Protein AF-A0A7Y9PGH1-F1 (afdb_monomer)

Sequence (264 aa):
MRPMTTFRIQEFAKLAGVTVRALHHYDRLKLLSPAHRSDRGYRLYCREDLGRLEQILVLRYLGLSLREIAALLDTPASRNAEPLRVTFARQQAALHQRRDGLDRILRALEHAQQRAQNPAEPEWLLYQTILKEIQMQEATEWTEKYYSPKAAEALRERRAALTPELQAEIGARWQSLFADIQNALDRQTPPDSAEGRALVARWMRLADEFTNGDPEINKGYQRMIEDKSHWPDDEMAARIRASMPKPECQAFFNQALQACLRHG

Structure (mmCIF, N/CA/C/O backbone):
data_AF-A0A7Y9PGH1-F1
#
_entry.id   AF-A0A7Y9PGH1-F1
#
loop_
_atom_site.group_PDB
_atom_site.id
_atom_site.type_symbol
_atom_site.label_atom_id
_atom_site.label_alt_id
_atom_site.label_comp_id
_atom_site.label_asym_id
_atom_site.label_entity_id
_atom_site.label_seq_id
_atom_site.pdbx_PDB_ins_code
_atom_site.Cartn_x
_atom_site.Cartn_y
_atom_site.Cartn_z
_atom_site.occupancy
_atom_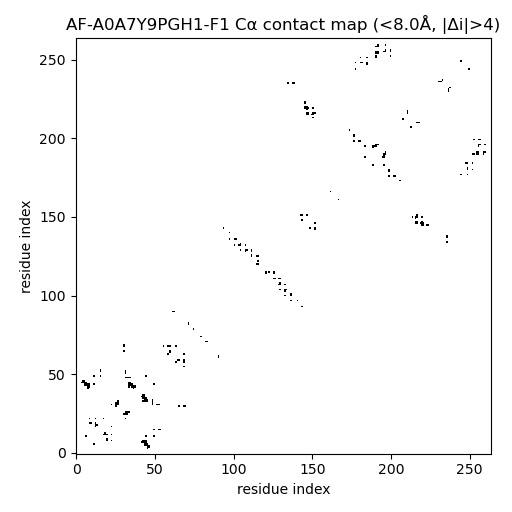site.B_iso_or_equiv
_atom_site.auth_seq_id
_atom_site.auth_comp_id
_atom_site.auth_asym_id
_atom_site.auth_atom_id
_atom_site.pdbx_PDB_model_num
ATOM 1 N N . MET A 1 1 ? 23.395 2.121 -45.723 1.00 40.59 1 MET A N 1
ATOM 2 C CA . MET A 1 1 ? 22.591 2.063 -44.479 1.00 40.59 1 MET A CA 1
ATOM 3 C C . MET A 1 1 ? 22.261 0.604 -44.198 1.00 40.59 1 MET A C 1
ATOM 5 O O . MET A 1 1 ? 21.756 -0.050 -45.100 1.00 40.59 1 MET A O 1
ATOM 9 N N . ARG A 1 2 ? 22.607 0.058 -43.023 1.00 42.41 2 ARG A N 1
ATOM 10 C CA . ARG A 1 2 ? 22.156 -1.295 -42.640 1.00 42.41 2 ARG A CA 1
ATOM 11 C C . ARG A 1 2 ? 20.636 -1.250 -42.409 1.00 42.41 2 ARG A C 1
ATOM 13 O O . ARG A 1 2 ? 20.187 -0.284 -41.794 1.00 42.41 2 ARG A O 1
ATOM 20 N N . PRO A 1 3 ? 19.852 -2.229 -42.888 1.00 54.78 3 PRO A N 1
ATOM 21 C CA . PRO A 1 3 ? 18.421 -2.263 -42.608 1.00 54.78 3 PRO A CA 1
ATOM 22 C C . PRO A 1 3 ? 18.208 -2.384 -41.093 1.00 54.78 3 PRO A C 1
ATOM 24 O O . PRO A 1 3 ? 18.807 -3.250 -40.455 1.00 54.78 3 PRO A O 1
ATOM 27 N N . MET A 1 4 ? 17.394 -1.499 -40.508 1.00 66.56 4 MET A N 1
ATOM 28 C CA . MET A 1 4 ? 16.965 -1.647 -39.117 1.00 66.56 4 MET A CA 1
ATOM 29 C C . MET A 1 4 ? 16.079 -2.889 -39.032 1.00 66.56 4 MET A C 1
ATOM 31 O O . MET A 1 4 ? 15.023 -2.946 -39.665 1.00 66.56 4 MET A O 1
ATOM 35 N N . THR A 1 5 ? 16.519 -3.901 -38.286 1.00 82.06 5 THR A N 1
ATOM 36 C CA . THR A 1 5 ? 15.714 -5.099 -38.041 1.00 82.06 5 THR A CA 1
ATOM 37 C C . THR A 1 5 ? 14.443 -4.689 -37.307 1.00 82.06 5 THR A C 1
ATOM 39 O O . THR A 1 5 ? 14.509 -4.133 -36.210 1.00 82.06 5 THR A O 1
ATOM 42 N N . THR A 1 6 ? 13.294 -4.954 -37.925 1.00 87.25 6 THR A N 1
ATOM 43 C CA . THR A 1 6 ? 11.978 -4.686 -37.345 1.00 87.25 6 THR A CA 1
ATOM 44 C C . THR A 1 6 ? 11.223 -5.989 -37.116 1.00 87.25 6 THR A C 1
ATOM 46 O O . THR A 1 6 ? 11.377 -6.953 -37.863 1.00 87.25 6 THR A O 1
ATOM 49 N N . PHE A 1 7 ? 10.408 -6.011 -36.068 1.00 90.75 7 PHE A N 1
ATOM 50 C CA . PHE A 1 7 ? 9.647 -7.160 -35.601 1.00 90.75 7 PHE A CA 1
ATOM 51 C C . PHE A 1 7 ? 8.161 -6.823 -35.626 1.00 90.75 7 PHE A C 1
ATOM 53 O O . PHE A 1 7 ? 7.745 -5.744 -35.187 1.00 90.75 7 PHE A O 1
ATOM 60 N N . ARG A 1 8 ? 7.322 -7.752 -36.091 1.00 92.00 8 ARG A N 1
ATOM 61 C CA . ARG A 1 8 ? 5.873 -7.620 -35.903 1.00 92.00 8 ARG A CA 1
ATOM 62 C C . ARG A 1 8 ? 5.532 -7.819 -34.434 1.00 92.00 8 ARG A C 1
ATOM 64 O O . ARG A 1 8 ? 6.246 -8.489 -33.695 1.00 92.00 8 ARG A O 1
ATOM 71 N N . ILE A 1 9 ? 4.377 -7.304 -34.017 1.00 91.44 9 ILE A N 1
ATOM 72 C CA . ILE A 1 9 ? 3.959 -7.343 -32.608 1.00 91.44 9 ILE A CA 1
ATOM 73 C C . ILE A 1 9 ? 3.998 -8.743 -31.966 1.00 91.44 9 ILE A C 1
ATOM 75 O O . ILE A 1 9 ? 4.344 -8.855 -30.797 1.00 91.44 9 ILE A O 1
ATOM 79 N N . GLN A 1 10 ? 3.674 -9.809 -32.707 1.00 92.19 10 GLN A N 1
ATOM 80 C CA . GLN A 1 10 ? 3.724 -11.181 -32.181 1.00 92.19 10 GLN A CA 1
ATOM 81 C C . GLN A 1 10 ? 5.162 -11.671 -31.970 1.00 92.19 10 GLN A C 1
ATOM 83 O O . GLN A 1 10 ? 5.460 -12.293 -30.953 1.00 92.19 10 GLN A O 1
ATOM 88 N N . GLU A 1 11 ? 6.055 -11.365 -32.910 1.00 91.12 11 GLU A N 1
ATOM 89 C CA . GLU A 1 11 ? 7.475 -11.720 -32.835 1.00 91.12 11 GLU A CA 1
ATOM 90 C C . GLU A 1 11 ? 8.152 -10.946 -31.703 1.00 91.12 11 GLU A C 1
ATOM 92 O O . GLU A 1 11 ? 8.865 -11.530 -30.893 1.00 91.12 11 GLU A O 1
ATOM 97 N N . PHE A 1 12 ? 7.845 -9.652 -31.592 1.00 92.12 12 PHE A N 1
ATOM 98 C CA . PHE A 1 12 ? 8.336 -8.783 -30.528 1.00 92.12 12 PHE A CA 1
ATOM 99 C C . PHE A 1 12 ? 7.847 -9.234 -29.143 1.00 92.12 12 PHE A C 1
ATOM 101 O O . PHE A 1 12 ? 8.640 -9.336 -28.212 1.00 92.12 12 PHE A O 1
ATOM 108 N N . ALA A 1 13 ? 6.561 -9.585 -29.017 1.00 91.44 13 ALA A N 1
ATOM 109 C CA . ALA A 1 13 ? 5.987 -10.140 -27.790 1.00 91.44 13 ALA A CA 1
ATOM 110 C C . ALA A 1 13 ? 6.710 -11.419 -27.347 1.00 91.44 13 ALA A C 1
ATOM 112 O O . ALA A 1 13 ? 7.088 -11.547 -26.184 1.00 91.44 13 ALA A O 1
ATOM 113 N N . LYS A 1 14 ? 6.939 -12.343 -28.290 1.00 90.81 14 LYS A N 1
ATOM 114 C CA . LYS A 1 14 ? 7.642 -13.603 -28.028 1.00 90.81 14 LYS A CA 1
ATOM 115 C C . LYS A 1 14 ? 9.093 -13.365 -27.614 1.00 90.81 14 LYS A C 1
ATOM 117 O O . LYS A 1 14 ? 9.552 -13.993 -26.668 1.00 90.81 14 LYS A O 1
ATOM 122 N N . LEU A 1 15 ? 9.792 -12.462 -28.300 1.00 88.06 15 LEU A N 1
ATOM 123 C CA . LEU A 1 15 ? 11.191 -12.143 -28.019 1.00 88.06 15 LEU A CA 1
ATOM 124 C C . LEU A 1 15 ? 11.369 -11.495 -26.640 1.00 88.06 15 LEU A C 1
ATOM 126 O O . LEU A 1 15 ? 12.319 -11.816 -25.938 1.00 88.06 15 LEU A O 1
ATOM 130 N N . ALA A 1 16 ? 10.436 -10.633 -26.237 1.00 85.44 16 ALA A N 1
ATOM 131 C CA . ALA A 1 16 ? 10.485 -9.936 -24.955 1.00 85.44 16 ALA A CA 1
ATOM 132 C C . ALA A 1 16 ? 9.778 -10.671 -23.799 1.00 85.44 16 ALA A C 1
ATOM 134 O O . ALA A 1 16 ? 9.717 -10.146 -22.690 1.00 85.44 16 ALA A O 1
ATOM 135 N N . GLY A 1 17 ? 9.198 -11.854 -24.041 1.00 87.88 17 GLY A N 1
ATOM 136 C CA . GLY A 1 17 ? 8.501 -12.631 -23.009 1.00 87.88 17 GLY A CA 1
ATOM 137 C C . GLY A 1 17 ? 7.233 -11.964 -22.457 1.00 87.88 17 GLY A C 1
ATOM 138 O O . GLY A 1 17 ? 6.843 -12.225 -21.322 1.00 87.88 17 GLY A O 1
ATOM 139 N N . VAL A 1 18 ? 6.576 -11.098 -23.236 1.00 90.94 18 VAL A N 1
ATOM 140 C CA . VAL A 1 18 ? 5.353 -10.386 -22.829 1.00 90.94 18 VAL A CA 1
ATOM 141 C C . VAL A 1 18 ? 4.162 -10.781 -23.692 1.00 90.94 18 VAL A C 1
ATOM 143 O O . VAL A 1 18 ? 4.300 -11.287 -24.801 1.00 90.94 18 VAL A O 1
ATOM 146 N N . THR A 1 19 ? 2.948 -10.515 -23.213 1.00 92.56 19 THR A N 1
ATOM 147 C CA . THR A 1 19 ? 1.746 -10.757 -24.018 1.00 92.56 19 THR A CA 1
ATOM 148 C C . THR A 1 19 ? 1.518 -9.635 -25.034 1.00 92.56 19 THR A C 1
ATOM 150 O O . THR A 1 19 ? 1.763 -8.459 -24.762 1.00 92.56 19 THR A O 1
ATOM 153 N N . VAL A 1 20 ? 0.926 -9.968 -26.186 1.00 93.50 20 VAL A N 1
ATOM 154 C CA . VAL A 1 20 ? 0.462 -8.965 -27.167 1.00 93.50 20 VAL A CA 1
ATOM 155 C C . VAL A 1 20 ? -0.527 -7.978 -26.527 1.00 93.50 20 VAL A C 1
ATOM 157 O O . VAL A 1 20 ? -0.515 -6.786 -26.835 1.00 93.50 20 VAL A O 1
ATOM 160 N N . ARG A 1 21 ? -1.350 -8.447 -25.577 1.00 92.12 21 ARG A N 1
ATOM 161 C CA . ARG A 1 21 ? -2.265 -7.599 -24.798 1.00 92.12 21 ARG A CA 1
ATOM 162 C C . ARG A 1 21 ? -1.514 -6.533 -23.994 1.00 92.12 21 ARG A C 1
ATOM 164 O O . ARG A 1 21 ? -1.973 -5.392 -23.966 1.00 92.12 21 ARG A O 1
ATOM 171 N N . ALA A 1 22 ? -0.383 -6.882 -23.375 1.00 89.69 22 ALA A N 1
ATOM 172 C CA . ALA A 1 22 ? 0.458 -5.930 -22.651 1.00 89.69 22 ALA A CA 1
ATOM 173 C C . ALA A 1 22 ? 1.057 -4.878 -23.596 1.00 89.69 22 ALA A C 1
ATOM 175 O O . ALA A 1 22 ? 0.959 -3.689 -23.314 1.00 89.69 22 ALA A O 1
ATOM 176 N N . LEU A 1 23 ? 1.563 -5.285 -24.765 1.00 91.81 23 LEU A N 1
ATOM 177 C CA . LEU A 1 23 ? 2.083 -4.347 -25.770 1.00 91.81 23 LEU A CA 1
ATOM 178 C C . LEU A 1 23 ? 1.013 -3.372 -26.274 1.00 91.81 23 LEU A C 1
ATOM 180 O O . LEU A 1 23 ? 1.253 -2.170 -26.345 1.00 91.81 23 LEU A O 1
ATOM 184 N N . HIS A 1 24 ? -0.197 -3.860 -26.565 1.00 90.38 24 HIS A N 1
ATOM 185 C CA . HIS A 1 24 ? -1.323 -2.988 -26.910 1.00 90.38 24 HIS A CA 1
ATOM 186 C C . HIS A 1 24 ? -1.691 -2.033 -25.773 1.00 90.38 24 HIS A C 1
ATOM 188 O O . HIS A 1 24 ? -2.103 -0.903 -26.027 1.00 90.38 24 HIS A O 1
ATOM 194 N N . HIS A 1 25 ? -1.580 -2.478 -24.522 1.00 89.06 25 HIS A N 1
ATOM 195 C CA . HIS A 1 25 ? -1.823 -1.617 -23.376 1.00 89.06 25 HIS A CA 1
ATOM 196 C C . HIS A 1 25 ? -0.775 -0.505 -23.266 1.00 89.06 25 HIS A C 1
ATOM 198 O O . HIS A 1 25 ? -1.156 0.648 -23.076 1.00 89.06 25 HIS A O 1
ATOM 204 N N . TYR A 1 26 ? 0.506 -0.825 -23.458 1.00 92.31 26 TYR A N 1
ATOM 205 C CA . TYR A 1 26 ? 1.590 0.157 -23.435 1.00 92.31 26 TYR A CA 1
ATOM 206 C C . TYR A 1 26 ? 1.509 1.152 -24.601 1.00 92.31 26 TYR A C 1
ATOM 208 O O . TYR A 1 26 ? 1.732 2.338 -24.379 1.00 92.31 26 TYR A O 1
ATOM 216 N N . ASP A 1 27 ? 1.101 0.715 -25.799 1.00 89.50 27 ASP A N 1
A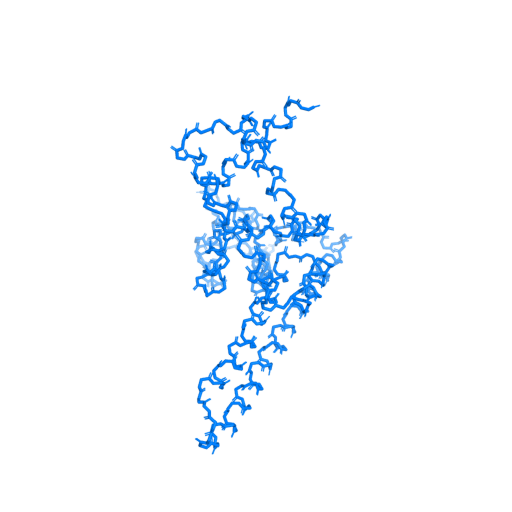TOM 217 C CA . ASP A 1 27 ? 0.842 1.603 -26.949 1.00 89.50 27 ASP A CA 1
ATOM 218 C C . ASP A 1 27 ? -0.313 2.577 -26.658 1.00 89.50 27 ASP A C 1
ATOM 220 O O . ASP A 1 27 ? -0.192 3.782 -26.880 1.00 89.50 27 ASP A O 1
ATOM 224 N N . ARG A 1 28 ? -1.421 2.092 -26.071 1.00 88.62 28 ARG A N 1
ATOM 225 C CA . ARG A 1 28 ? -2.545 2.962 -25.666 1.00 88.62 28 ARG A CA 1
ATOM 226 C C . ARG A 1 28 ? -2.128 4.028 -24.656 1.00 88.62 28 ARG A C 1
ATOM 228 O O . ARG A 1 28 ? -2.603 5.153 -24.746 1.00 88.62 28 ARG A O 1
ATOM 235 N N . LEU A 1 29 ? -1.248 3.675 -23.723 1.00 85.62 29 LEU A N 1
ATOM 236 C CA . LEU A 1 29 ? -0.706 4.597 -22.725 1.00 85.62 29 LEU A CA 1
ATOM 237 C C . LEU A 1 29 ? 0.445 5.462 -23.260 1.00 85.62 29 LEU A C 1
ATOM 239 O O . LEU A 1 29 ? 1.021 6.220 -22.490 1.00 85.62 29 LEU A O 1
ATOM 243 N N . LYS A 1 30 ? 0.815 5.322 -24.543 1.00 88.19 30 LYS A N 1
ATOM 244 C CA . LYS A 1 30 ? 1.992 5.958 -25.164 1.00 88.19 30 LYS A CA 1
ATOM 245 C C . LYS A 1 30 ? 3.321 5.658 -24.470 1.00 88.19 30 LYS A C 1
ATOM 247 O O . LYS A 1 30 ? 4.337 6.271 -24.772 1.00 88.19 30 LYS A O 1
ATOM 252 N N . LEU A 1 31 ? 3.336 4.629 -23.631 1.00 88.19 31 LEU A N 1
ATOM 253 C CA . LEU A 1 31 ? 4.499 4.198 -22.875 1.00 88.19 31 LEU A CA 1
ATOM 254 C C . LEU A 1 31 ? 5.515 3.476 -23.768 1.00 88.19 31 LEU A C 1
ATOM 256 O O . LEU A 1 31 ? 6.718 3.688 -23.643 1.00 88.19 31 LEU A O 1
ATOM 260 N N . LEU A 1 32 ? 5.018 2.661 -24.702 1.00 90.19 32 LEU A N 1
ATOM 261 C CA . LEU A 1 32 ? 5.805 1.998 -25.739 1.00 90.19 32 LEU A CA 1
ATOM 262 C C . LEU A 1 32 ? 5.001 1.985 -27.037 1.00 90.19 32 LEU A C 1
ATOM 264 O O . LEU A 1 32 ? 4.043 1.223 -27.175 1.00 90.19 32 LEU A O 1
ATOM 268 N N . SER A 1 33 ? 5.390 2.837 -27.980 1.00 86.88 33 SER A N 1
ATOM 269 C CA . SER A 1 33 ? 4.768 2.914 -29.304 1.00 86.88 33 SER A CA 1
ATOM 270 C C . SER A 1 33 ? 5.680 2.252 -30.338 1.00 86.88 33 SER A C 1
ATOM 272 O O . SER A 1 33 ? 6.893 2.346 -30.194 1.00 86.88 33 SER A O 1
ATOM 274 N N . PRO A 1 34 ? 5.131 1.587 -31.368 1.00 86.00 34 PRO A N 1
ATOM 275 C CA . PRO A 1 34 ? 5.949 1.001 -32.426 1.00 86.00 34 PRO A CA 1
ATOM 276 C C . PRO A 1 34 ? 6.700 2.092 -33.196 1.00 86.00 34 PRO A C 1
ATOM 278 O O . PRO A 1 34 ? 6.090 3.104 -33.554 1.00 86.00 34 PRO A O 1
ATOM 281 N N . ALA A 1 35 ? 7.977 1.857 -33.504 1.00 80.88 35 ALA A N 1
ATOM 282 C CA . ALA A 1 35 ? 8.787 2.771 -34.310 1.00 80.88 35 ALA A CA 1
ATOM 283 C C . ALA A 1 35 ? 8.159 3.074 -35.680 1.00 80.88 35 ALA A C 1
ATOM 285 O O . ALA A 1 35 ? 8.197 4.211 -36.153 1.00 80.88 35 ALA A O 1
ATOM 286 N N . HIS A 1 36 ? 7.536 2.070 -36.308 1.00 83.25 36 HIS A N 1
ATOM 287 C CA . HIS A 1 36 ? 6.922 2.217 -37.623 1.00 83.25 36 HIS A CA 1
ATOM 288 C C . HIS A 1 36 ? 5.597 1.466 -37.743 1.00 83.25 36 HIS A C 1
ATOM 290 O O . HIS A 1 36 ? 5.259 0.558 -36.975 1.00 83.25 36 HIS A O 1
ATOM 296 N N . ARG A 1 37 ? 4.843 1.828 -38.779 1.00 85.44 37 ARG A N 1
ATOM 297 C CA . ARG A 1 37 ? 3.753 1.009 -39.300 1.00 85.44 37 ARG A CA 1
ATOM 298 C C . ARG A 1 37 ? 4.109 0.569 -40.710 1.00 85.44 37 ARG A C 1
ATOM 300 O O . ARG A 1 37 ? 4.699 1.344 -41.452 1.00 85.44 37 ARG A O 1
ATOM 307 N N . SER A 1 38 ? 3.781 -0.669 -41.063 1.00 85.06 38 SER A N 1
ATOM 308 C CA . SER A 1 38 ? 3.917 -1.124 -42.447 1.00 85.06 38 SER A CA 1
ATOM 309 C C . SER A 1 38 ? 2.896 -0.431 -43.351 1.00 85.06 38 SER A C 1
ATOM 311 O O . SER A 1 38 ? 1.885 0.076 -42.864 1.00 85.06 38 SER A O 1
ATOM 313 N N . ASP A 1 39 ? 3.084 -0.524 -44.667 1.00 79.25 39 ASP A N 1
ATOM 314 C CA . ASP A 1 39 ? 2.135 -0.007 -45.672 1.00 79.25 39 ASP A CA 1
ATOM 315 C C . ASP A 1 39 ? 0.723 -0.605 -45.537 1.00 79.25 39 ASP A C 1
ATOM 317 O O . ASP A 1 39 ? -0.268 -0.021 -45.961 1.00 79.25 39 ASP A O 1
ATOM 321 N N . ARG A 1 40 ? 0.616 -1.777 -44.897 1.00 82.75 40 ARG A N 1
ATOM 322 C CA . ARG A 1 40 ? -0.650 -2.461 -44.583 1.00 82.75 40 ARG A CA 1
ATOM 323 C C . ARG A 1 40 ? -1.185 -2.137 -43.179 1.00 82.75 40 ARG A C 1
ATOM 325 O O . ARG A 1 40 ? -2.103 -2.798 -42.705 1.00 82.75 40 ARG A O 1
ATOM 332 N N . GLY A 1 41 ? -0.588 -1.173 -42.478 1.00 83.12 41 GLY A N 1
ATOM 333 C CA . GLY A 1 41 ? -1.011 -0.698 -41.157 1.00 83.12 41 GLY A CA 1
ATOM 334 C C . GLY A 1 41 ? -0.529 -1.526 -39.956 1.00 83.12 41 GLY A C 1
ATOM 335 O O . GLY A 1 41 ? -0.888 -1.203 -38.816 1.00 83.12 41 GLY A O 1
ATOM 336 N N . TYR A 1 42 ? 0.292 -2.566 -40.158 1.00 84.50 42 TYR A N 1
ATOM 337 C CA . TYR A 1 42 ? 0.800 -3.399 -39.058 1.00 84.50 42 TYR A CA 1
ATOM 338 C C . TYR A 1 42 ? 1.833 -2.653 -38.215 1.00 84.50 42 TYR A C 1
ATOM 340 O O . TYR A 1 42 ? 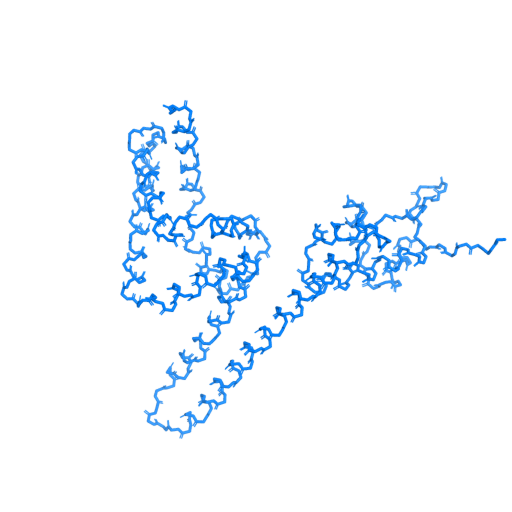2.658 -1.923 -38.749 1.00 84.50 42 TYR A O 1
ATOM 348 N N . ARG A 1 43 ? 1.822 -2.877 -36.897 1.00 87.19 43 ARG A N 1
ATOM 349 C CA . ARG A 1 43 ? 2.817 -2.323 -35.966 1.00 87.19 43 ARG A CA 1
ATOM 350 C C . ARG A 1 43 ? 4.163 -3.025 -36.137 1.00 87.19 43 ARG A C 1
ATOM 352 O O . ARG A 1 43 ? 4.205 -4.257 -36.080 1.00 87.19 43 ARG A O 1
ATOM 359 N N . LEU A 1 44 ? 5.221 -2.239 -36.302 1.00 90.94 44 LEU A N 1
ATOM 360 C CA . LEU A 1 44 ? 6.597 -2.699 -36.443 1.00 90.94 44 LEU A CA 1
ATOM 361 C C . LEU A 1 44 ? 7.450 -2.094 -35.327 1.00 90.94 44 LEU A C 1
ATOM 363 O O . LEU A 1 44 ? 7.530 -0.873 -35.202 1.00 90.94 44 LEU A O 1
ATOM 367 N N . TYR A 1 45 ? 8.064 -2.965 -34.533 1.00 90.69 45 TYR A N 1
ATOM 368 C CA . TYR A 1 45 ? 8.942 -2.600 -33.425 1.00 90.69 45 TYR A CA 1
ATOM 369 C C . TYR A 1 45 ? 10.402 -2.797 -33.820 1.00 90.69 45 TYR A C 1
ATOM 371 O O . TYR A 1 45 ? 10.713 -3.742 -34.541 1.00 90.69 45 TYR A O 1
ATOM 379 N N . CYS A 1 46 ? 11.301 -1.941 -33.357 1.00 90.19 46 CYS A N 1
ATOM 380 C CA . CYS A 1 46 ? 12.738 -2.063 -33.597 1.00 90.19 46 CYS A CA 1
ATOM 381 C C . CYS A 1 46 ? 13.491 -2.539 -32.345 1.00 90.19 46 CYS A C 1
ATOM 383 O O . CYS A 1 46 ? 12.904 -2.917 -31.329 1.00 90.19 46 CYS A O 1
ATOM 385 N N . ARG A 1 47 ? 14.825 -2.561 -32.417 1.00 85.81 47 ARG A N 1
ATOM 386 C CA . ARG A 1 47 ? 15.667 -2.974 -31.288 1.00 85.81 47 ARG A CA 1
ATOM 387 C C . ARG A 1 47 ? 15.684 -1.930 -30.172 1.00 85.81 47 ARG A C 1
ATOM 389 O O . ARG A 1 47 ? 15.788 -2.283 -29.005 1.00 85.81 47 ARG A O 1
ATOM 396 N N . GLU A 1 48 ? 15.548 -0.659 -30.516 1.00 85.62 48 GLU A N 1
ATOM 397 C CA . GLU A 1 48 ? 15.441 0.441 -29.561 1.00 85.62 48 GLU A CA 1
ATOM 398 C C . GLU A 1 48 ? 14.149 0.327 -28.734 1.00 85.62 48 GLU A C 1
ATOM 400 O O . GLU A 1 48 ? 14.166 0.557 -27.523 1.00 85.62 48 GLU A O 1
ATOM 405 N N . ASP A 1 49 ? 13.058 -0.141 -29.353 1.00 89.38 49 ASP A N 1
ATOM 406 C CA . ASP A 1 49 ? 11.800 -0.436 -28.657 1.00 89.38 49 ASP A CA 1
ATOM 407 C C . ASP A 1 49 ? 11.966 -1.560 -27.624 1.00 89.38 49 ASP A C 1
ATOM 409 O O . ASP A 1 49 ? 11.308 -1.541 -26.582 1.00 89.38 49 ASP A O 1
ATOM 413 N N . LEU A 1 50 ? 12.863 -2.523 -27.876 1.00 86.75 50 LEU A N 1
ATOM 414 C CA . LEU A 1 50 ? 13.187 -3.572 -26.906 1.00 86.75 50 LEU A CA 1
ATOM 415 C C . LEU A 1 50 ? 13.860 -2.980 -25.665 1.00 86.75 50 LEU A C 1
ATOM 417 O O . LEU A 1 50 ? 13.438 -3.281 -24.554 1.00 86.75 50 LEU A O 1
ATOM 421 N N . GLY A 1 51 ? 14.829 -2.077 -25.846 1.00 86.06 51 GLY A N 1
ATOM 422 C CA . GLY A 1 51 ? 15.478 -1.392 -24.725 1.00 86.06 51 GLY A CA 1
ATOM 423 C C . GLY A 1 51 ? 14.489 -0.573 -23.887 1.00 86.06 51 GLY A C 1
ATOM 424 O O . GLY A 1 51 ? 14.536 -0.606 -22.657 1.00 86.06 51 GLY A O 1
ATOM 425 N N . ARG A 1 52 ? 13.528 0.113 -24.528 1.00 88.62 52 ARG A N 1
ATOM 426 C CA . ARG A 1 52 ? 12.455 0.817 -23.800 1.00 88.62 52 ARG A CA 1
ATOM 427 C C . ARG A 1 52 ? 11.513 -0.157 -23.085 1.00 88.62 52 ARG A C 1
ATOM 429 O O . ARG A 1 52 ? 11.095 0.120 -21.962 1.00 88.62 52 ARG A O 1
ATOM 436 N N . LEU A 1 53 ? 11.200 -1.306 -23.686 1.00 90.81 53 LEU A N 1
ATOM 437 C CA . LEU A 1 53 ? 10.401 -2.344 -23.034 1.00 90.81 53 LEU A CA 1
ATOM 438 C C . LEU A 1 53 ? 11.107 -2.931 -21.805 1.00 90.81 53 LEU A C 1
ATOM 440 O O . LEU A 1 53 ? 10.473 -3.064 -20.763 1.00 90.81 53 LEU A O 1
ATOM 444 N N . GLU A 1 54 ? 12.401 -3.230 -21.889 1.00 88.56 54 GLU A N 1
ATOM 445 C CA . GLU A 1 54 ? 13.197 -3.722 -20.757 1.00 88.56 54 GLU A CA 1
ATOM 446 C C . GLU A 1 54 ? 13.178 -2.732 -19.585 1.00 88.56 54 GLU A C 1
ATOM 448 O O . GLU A 1 54 ? 12.931 -3.133 -18.447 1.00 88.56 54 GLU A O 1
ATOM 453 N N . GLN A 1 55 ? 13.321 -1.429 -19.856 1.00 88.38 55 GLN A N 1
ATOM 454 C CA . GLN A 1 55 ? 13.188 -0.385 -18.832 1.00 88.38 55 GLN A CA 1
ATOM 455 C C . GLN A 1 55 ? 11.809 -0.411 -18.161 1.00 88.38 55 GLN A C 1
ATOM 457 O O . GLN A 1 55 ? 11.718 -0.382 -16.933 1.00 88.38 55 GLN A O 1
ATOM 462 N N . ILE A 1 56 ? 10.731 -0.507 -18.949 1.00 89.88 56 ILE A N 1
ATOM 463 C CA . ILE A 1 56 ? 9.363 -0.611 -18.420 1.00 89.88 56 ILE A CA 1
ATOM 464 C C . ILE A 1 56 ? 9.229 -1.852 -17.533 1.00 89.88 56 ILE A C 1
ATOM 466 O O . ILE A 1 56 ? 8.652 -1.765 -16.452 1.00 89.88 56 ILE A O 1
ATOM 470 N N . LEU A 1 57 ? 9.752 -3.001 -17.966 1.00 88.62 57 LEU A N 1
ATOM 471 C CA . LEU A 1 57 ? 9.657 -4.253 -17.217 1.00 88.62 57 LEU A CA 1
ATOM 472 C C . LEU A 1 57 ? 10.414 -4.189 -15.888 1.00 88.62 57 LEU A C 1
ATOM 474 O O . LEU A 1 57 ? 9.843 -4.565 -14.866 1.00 88.62 57 LEU A O 1
ATOM 478 N N . VAL A 1 58 ? 11.640 -3.658 -15.877 1.00 87.31 58 VAL A N 1
ATOM 479 C CA . VAL A 1 58 ? 12.417 -3.468 -14.641 1.00 87.31 58 VAL A CA 1
ATOM 480 C C . VAL A 1 58 ? 11.683 -2.536 -13.682 1.00 87.31 58 VAL A C 1
ATOM 482 O O . VAL A 1 58 ? 11.496 -2.876 -12.518 1.00 87.31 58 VAL A O 1
ATOM 485 N N . LEU A 1 59 ? 11.199 -1.387 -14.156 1.00 86.50 59 LEU A N 1
ATOM 486 C CA . LEU A 1 59 ? 10.497 -0.430 -13.298 1.00 86.50 59 LEU A CA 1
ATOM 487 C C . LEU A 1 59 ? 9.174 -0.994 -12.761 1.00 86.50 59 LEU A C 1
ATOM 489 O O . LEU A 1 59 ? 8.836 -0.781 -11.599 1.00 86.50 59 LEU A O 1
ATOM 493 N N . ARG A 1 60 ? 8.449 -1.772 -13.570 1.00 86.88 60 ARG A N 1
ATOM 494 C CA . ARG A 1 60 ? 7.269 -2.507 -13.100 1.00 86.88 60 ARG A CA 1
ATOM 495 C C . ARG A 1 60 ? 7.620 -3.538 -12.036 1.00 86.88 60 ARG A C 1
ATOM 497 O O . ARG A 1 60 ? 6.869 -3.683 -11.078 1.00 86.88 60 ARG A O 1
ATOM 504 N N . TYR A 1 61 ? 8.723 -4.261 -12.214 1.00 83.75 61 TYR A N 1
ATOM 505 C CA . TYR A 1 61 ? 9.190 -5.244 -11.240 1.00 83.75 61 TYR A CA 1
ATOM 506 C C . TYR A 1 61 ? 9.573 -4.581 -9.911 1.00 83.75 61 TYR A C 1
ATOM 508 O O . TYR A 1 61 ? 9.274 -5.110 -8.848 1.00 83.75 61 TYR A O 1
ATOM 516 N N . LEU A 1 62 ? 10.133 -3.371 -9.971 1.00 81.88 62 LEU A N 1
ATOM 517 C CA . LEU A 1 62 ? 10.394 -2.516 -8.811 1.00 81.88 62 LEU A CA 1
ATOM 518 C C . LEU A 1 62 ? 9.125 -1.872 -8.216 1.00 81.88 62 LEU A C 1
ATOM 520 O O . LEU A 1 62 ? 9.230 -0.999 -7.363 1.00 81.88 62 LEU A O 1
ATOM 524 N N . GLY A 1 63 ? 7.927 -2.263 -8.660 1.00 78.44 63 GLY A N 1
ATOM 525 C CA . GLY A 1 63 ? 6.661 -1.838 -8.062 1.00 78.44 63 GLY A CA 1
ATOM 526 C C . GLY A 1 63 ? 6.135 -0.477 -8.523 1.00 78.44 63 GLY A C 1
ATOM 527 O O . GLY A 1 63 ? 5.168 0.013 -7.945 1.00 78.44 63 GLY A O 1
ATOM 528 N N . LEU A 1 64 ? 6.719 0.143 -9.556 1.00 82.44 64 LEU A N 1
ATOM 529 C CA . LEU A 1 64 ? 6.201 1.409 -10.079 1.00 82.44 64 LEU A CA 1
ATOM 530 C C . LEU A 1 64 ? 4.916 1.200 -10.888 1.00 82.44 64 LEU A C 1
ATOM 532 O O . LEU A 1 64 ? 4.791 0.273 -11.698 1.00 82.44 64 LEU A O 1
ATOM 536 N N . SER A 1 65 ? 3.983 2.138 -10.739 1.00 84.81 65 SER A N 1
ATOM 537 C CA . SER A 1 65 ? 2.796 2.217 -11.587 1.00 84.81 65 SER A CA 1
ATOM 538 C C . SER A 1 65 ? 3.157 2.640 -13.016 1.00 84.81 65 SER A C 1
ATOM 540 O O . SER A 1 65 ? 4.109 3.383 -13.247 1.00 84.81 65 SER A O 1
ATOM 542 N N . LEU A 1 66 ? 2.350 2.247 -14.008 1.00 85.38 66 LEU A N 1
ATOM 543 C CA . LEU A 1 66 ? 2.582 2.639 -15.410 1.00 85.38 66 LEU A CA 1
ATOM 544 C C . LEU A 1 66 ? 2.614 4.163 -15.611 1.00 85.38 66 LEU A C 1
ATOM 546 O O . LEU A 1 66 ? 3.293 4.645 -16.515 1.00 85.38 66 LEU A O 1
ATOM 550 N N . ARG A 1 67 ? 1.909 4.917 -14.759 1.00 84.25 67 ARG A N 1
ATOM 551 C CA . ARG A 1 67 ? 1.898 6.383 -14.773 1.00 84.25 67 ARG A CA 1
ATOM 552 C C . ARG A 1 67 ? 3.222 6.971 -14.282 1.00 84.25 67 ARG A C 1
ATOM 554 O O . ARG A 1 67 ? 3.736 7.887 -14.915 1.00 84.25 67 ARG A O 1
ATOM 561 N N . GLU A 1 68 ? 3.782 6.440 -13.194 1.00 82.75 68 GLU A N 1
ATOM 562 C CA . GLU A 1 68 ? 5.112 6.841 -12.711 1.00 82.75 68 GLU A CA 1
ATOM 563 C C . GLU A 1 68 ? 6.198 6.4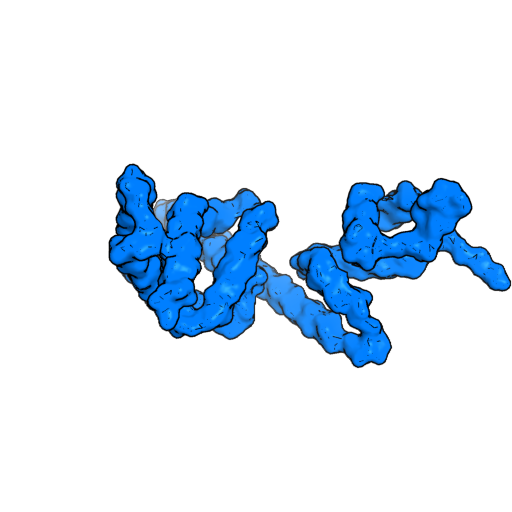89 -13.730 1.00 82.75 68 GLU A C 1
ATOM 565 O O . GLU A 1 68 ? 7.076 7.304 -13.994 1.00 82.75 68 GLU A O 1
ATOM 570 N N . ILE A 1 69 ? 6.103 5.307 -14.349 1.00 87.81 69 ILE A N 1
ATOM 571 C CA . ILE A 1 69 ? 7.040 4.871 -15.392 1.00 87.81 69 ILE A CA 1
ATOM 572 C C . ILE A 1 69 ? 6.989 5.824 -16.589 1.00 87.81 69 ILE A C 1
ATOM 574 O O . ILE A 1 69 ? 8.041 6.230 -17.073 1.00 87.81 69 ILE A O 1
ATOM 578 N N . ALA A 1 70 ? 5.796 6.219 -17.045 1.00 85.44 70 ALA A N 1
ATOM 579 C CA . ALA A 1 70 ? 5.650 7.196 -18.126 1.00 85.44 70 ALA A CA 1
ATOM 580 C C . ALA A 1 70 ? 6.340 8.524 -17.778 1.00 85.44 70 ALA A C 1
ATOM 582 O O . ALA A 1 70 ? 7.197 8.987 -18.524 1.00 85.44 70 ALA A O 1
ATOM 583 N N . ALA A 1 71 ? 6.044 9.084 -16.600 1.00 83.19 71 ALA A N 1
ATOM 584 C CA . ALA A 1 71 ? 6.647 10.337 -16.146 1.00 83.19 71 ALA A CA 1
ATOM 585 C C . ALA A 1 71 ? 8.185 10.263 -16.071 1.00 83.19 71 ALA A C 1
ATOM 587 O O . ALA A 1 71 ? 8.881 11.223 -16.407 1.00 83.19 71 ALA A O 1
ATOM 588 N N . LEU A 1 72 ? 8.719 9.109 -15.661 1.00 83.75 72 LEU A N 1
ATOM 589 C CA . LEU A 1 72 ? 10.154 8.882 -15.541 1.00 83.75 72 LEU A CA 1
ATOM 590 C C . LEU A 1 72 ? 10.841 8.753 -16.908 1.00 83.75 72 LEU A C 1
ATOM 592 O O . LEU A 1 72 ? 11.900 9.338 -17.118 1.00 83.75 72 LEU A O 1
ATOM 596 N N . LEU A 1 73 ? 10.235 8.005 -17.834 1.00 82.19 73 LEU A N 1
ATOM 597 C CA . LEU A 1 73 ? 10.806 7.703 -19.152 1.00 82.19 73 LEU A CA 1
ATOM 598 C C . LEU A 1 73 ? 10.550 8.786 -20.212 1.00 82.19 73 LEU A C 1
ATOM 600 O O . LEU A 1 73 ? 11.172 8.740 -21.277 1.00 82.19 73 LEU A O 1
ATOM 604 N N . ASP A 1 74 ? 9.654 9.738 -19.950 1.00 79.50 74 ASP A N 1
ATOM 605 C CA . ASP A 1 74 ? 9.414 10.901 -20.817 1.00 79.50 74 ASP A CA 1
ATOM 606 C C . ASP A 1 74 ? 10.356 12.078 -20.497 1.00 79.50 74 ASP A C 1
ATOM 608 O O . ASP A 1 74 ? 10.454 13.036 -21.268 1.00 79.50 74 ASP A O 1
ATOM 612 N N . THR A 1 75 ? 11.114 11.992 -19.398 1.00 69.69 75 THR A N 1
ATOM 613 C CA . THR A 1 75 ? 12.178 12.949 -19.076 1.00 69.69 75 THR A CA 1
ATOM 614 C C . THR A 1 75 ? 13.433 12.608 -19.895 1.00 69.69 75 THR A C 1
ATOM 616 O O . THR A 1 75 ? 13.972 11.510 -19.753 1.00 69.69 75 THR A O 1
ATOM 619 N N . PRO A 1 76 ? 13.951 13.512 -20.753 1.00 63.69 76 PRO A N 1
ATOM 620 C CA . PRO A 1 76 ? 15.120 13.208 -21.574 1.00 63.69 76 PRO A CA 1
ATOM 621 C C . PRO A 1 76 ? 16.346 12.904 -20.704 1.00 63.69 76 PRO A C 1
ATOM 623 O O . PRO A 1 76 ? 16.746 13.738 -19.892 1.00 63.69 76 PRO A O 1
ATOM 626 N N . ALA A 1 77 ? 16.984 11.748 -20.922 1.00 59.75 77 ALA A N 1
ATOM 627 C CA . ALA A 1 77 ? 18.162 11.305 -20.164 1.00 59.75 77 ALA A CA 1
ATOM 628 C C . ALA A 1 77 ? 19.335 12.306 -20.205 1.00 59.75 77 ALA A C 1
ATOM 630 O O . ALA A 1 77 ? 20.135 12.366 -19.277 1.00 59.75 77 ALA A O 1
ATOM 631 N N . SER A 1 78 ? 19.412 13.134 -21.253 1.00 55.03 78 SER A N 1
ATOM 632 C CA . SER A 1 78 ? 20.405 14.206 -21.396 1.00 55.03 78 SER A CA 1
ATOM 633 C C . SER A 1 78 ? 20.160 15.422 -20.497 1.00 55.03 78 SER A C 1
ATOM 635 O O . SER A 1 78 ? 21.029 16.284 -20.407 1.00 55.03 78 SER A O 1
ATOM 637 N N . ARG A 1 79 ? 18.984 15.530 -19.863 1.00 56.66 79 ARG A N 1
ATOM 638 C CA . ARG A 1 79 ? 18.559 16.733 -19.136 1.00 56.66 79 ARG A CA 1
ATOM 639 C C . ARG A 1 79 ? 18.671 16.603 -17.621 1.00 56.66 79 ARG A C 1
ATOM 641 O O . ARG A 1 79 ? 18.970 17.609 -16.989 1.00 56.66 79 ARG A O 1
ATOM 648 N N . ASN A 1 80 ? 18.450 15.415 -17.043 1.00 59.91 80 ASN A N 1
ATOM 649 C CA . ASN A 1 80 ? 18.712 15.152 -15.624 1.00 59.91 80 ASN A CA 1
ATOM 650 C C . ASN A 1 80 ? 18.544 13.659 -15.265 1.00 59.91 80 ASN A C 1
ATOM 652 O O . ASN A 1 80 ? 17.452 13.119 -15.424 1.00 59.91 80 ASN A O 1
ATOM 656 N N . ALA A 1 81 ? 19.575 12.999 -14.726 1.00 69.88 81 ALA A N 1
ATOM 657 C CA . ALA A 1 81 ? 19.458 11.630 -14.196 1.00 69.88 81 ALA A CA 1
ATOM 658 C C . ALA A 1 81 ? 18.861 11.583 -12.773 1.00 69.88 81 ALA A C 1
ATOM 660 O O . ALA A 1 81 ? 18.563 10.504 -12.257 1.00 69.88 81 ALA A O 1
ATOM 661 N N . GLU A 1 82 ? 18.678 12.740 -12.132 1.00 74.50 82 GLU A N 1
ATOM 662 C CA . GLU A 1 82 ? 18.261 12.833 -10.733 1.00 74.50 82 GLU A CA 1
ATOM 663 C C . GLU A 1 82 ? 16.906 12.168 -10.429 1.00 74.50 82 GLU A C 1
ATOM 665 O O . GLU A 1 82 ? 16.846 11.410 -9.461 1.00 74.50 82 GLU A O 1
ATOM 670 N N . PRO A 1 83 ? 15.839 12.315 -11.247 1.00 77.12 83 PRO A N 1
ATOM 671 C CA . PRO A 1 83 ? 14.566 11.639 -10.984 1.00 77.12 83 PRO A CA 1
ATOM 672 C C . PRO A 1 83 ? 14.694 10.111 -10.955 1.00 77.12 83 PRO A C 1
ATOM 674 O O . PRO A 1 83 ? 14.083 9.449 -10.115 1.00 77.12 83 PRO A O 1
ATOM 677 N N . LEU A 1 84 ? 15.526 9.545 -11.836 1.00 79.06 84 LEU A N 1
ATOM 678 C CA . LEU A 1 84 ? 15.792 8.108 -11.896 1.00 79.06 84 LEU A CA 1
ATOM 679 C C . LEU A 1 84 ? 16.591 7.644 -10.675 1.00 79.06 84 LEU A C 1
ATOM 681 O O . LEU A 1 84 ? 16.214 6.660 -10.043 1.00 79.06 84 LEU A O 1
ATOM 685 N N . ARG A 1 85 ? 17.639 8.388 -10.296 1.00 82.31 85 ARG A N 1
ATOM 686 C CA . ARG A 1 85 ? 18.446 8.103 -9.098 1.00 82.31 85 ARG A CA 1
ATOM 687 C C . ARG A 1 85 ? 17.607 8.137 -7.827 1.00 82.31 85 ARG A C 1
ATOM 689 O O . ARG A 1 85 ? 17.660 7.192 -7.047 1.00 82.31 85 ARG A O 1
ATOM 696 N N . VAL A 1 86 ? 16.808 9.187 -7.641 1.00 81.75 86 VAL A N 1
ATOM 697 C CA . VAL A 1 86 ? 15.913 9.337 -6.483 1.00 81.75 86 VAL A CA 1
ATOM 698 C C . VAL A 1 86 ? 14.889 8.204 -6.447 1.00 81.75 86 VAL A C 1
ATOM 700 O O . VAL A 1 86 ? 14.656 7.616 -5.393 1.00 81.75 86 VAL A O 1
ATOM 703 N N . THR A 1 87 ? 14.317 7.845 -7.599 1.00 81.38 87 THR A N 1
ATOM 704 C CA . THR A 1 87 ? 13.349 6.746 -7.687 1.00 81.38 87 THR A CA 1
ATOM 705 C C . THR A 1 87 ? 13.985 5.404 -7.331 1.00 81.38 87 THR A C 1
ATOM 707 O O . THR A 1 87 ? 13.426 4.671 -6.521 1.00 81.38 87 THR A O 1
ATOM 710 N N . PHE A 1 88 ? 15.167 5.087 -7.865 1.00 84.31 88 PHE A N 1
ATOM 711 C CA . PHE A 1 88 ? 15.885 3.858 -7.514 1.00 84.31 88 PHE A CA 1
ATOM 712 C C . PHE A 1 88 ? 16.304 3.821 -6.047 1.00 84.31 88 PHE A C 1
ATOM 714 O O . PHE A 1 88 ? 16.108 2.795 -5.405 1.00 84.31 88 PHE A O 1
ATOM 721 N N . ALA A 1 89 ? 16.795 4.931 -5.491 1.00 84.44 89 ALA A N 1
ATOM 722 C CA . ALA A 1 89 ? 17.118 5.018 -4.069 1.00 84.44 89 ALA A CA 1
ATOM 723 C C . ALA A 1 89 ? 15.880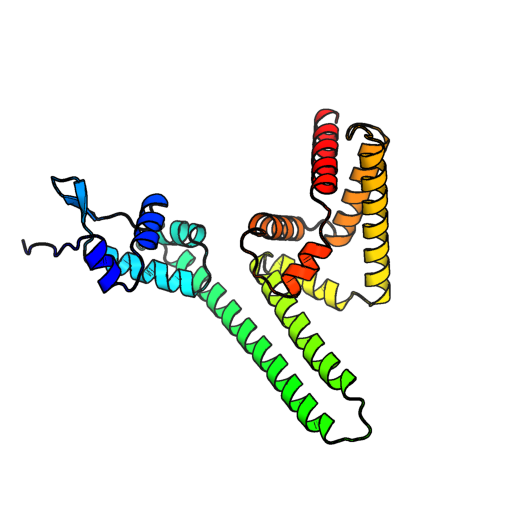 4.767 -3.193 1.00 84.44 89 ALA A C 1
ATOM 725 O O . ALA A 1 89 ? 15.953 4.007 -2.230 1.00 84.44 89 ALA A O 1
ATOM 726 N N . ARG A 1 90 ? 14.722 5.333 -3.567 1.00 81.31 90 ARG A N 1
ATOM 727 C CA . ARG A 1 90 ? 13.441 5.088 -2.889 1.00 81.31 90 ARG A CA 1
ATOM 728 C C . ARG A 1 90 ? 13.039 3.613 -2.950 1.00 81.31 90 ARG A C 1
ATOM 730 O O . ARG A 1 90 ? 12.676 3.052 -1.923 1.00 81.31 90 ARG A O 1
ATOM 737 N N . GLN A 1 91 ? 13.124 2.982 -4.123 1.00 83.06 91 GLN A N 1
ATOM 738 C CA . GLN A 1 91 ? 12.773 1.563 -4.265 1.00 83.06 91 GLN A CA 1
ATOM 739 C C . GLN A 1 91 ? 13.748 0.647 -3.522 1.00 83.06 91 GLN A C 1
ATOM 741 O O . GLN A 1 91 ? 13.331 -0.325 -2.899 1.00 83.06 91 GLN A O 1
ATOM 746 N N . GLN A 1 92 ? 15.041 0.970 -3.530 1.00 86.31 92 GLN A N 1
ATOM 747 C CA . GLN A 1 92 ? 16.037 0.231 -2.764 1.00 86.31 92 GLN A CA 1
ATOM 748 C C . GLN A 1 92 ? 15.768 0.335 -1.257 1.00 86.31 92 GLN A C 1
ATOM 750 O O . GLN A 1 92 ? 15.831 -0.675 -0.560 1.00 86.31 92 GLN A O 1
ATOM 755 N N . ALA A 1 93 ? 15.430 1.527 -0.755 1.00 83.00 93 ALA A N 1
ATOM 756 C CA . ALA A 1 93 ? 15.060 1.719 0.644 1.00 83.00 93 ALA A CA 1
ATOM 757 C C . ALA A 1 93 ? 13.821 0.890 1.026 1.00 83.00 93 ALA A C 1
ATOM 759 O O . ALA A 1 93 ? 13.866 0.171 2.022 1.00 83.00 93 ALA A O 1
ATOM 760 N N . ALA A 1 94 ? 12.772 0.905 0.196 1.00 78.62 94 ALA A N 1
ATOM 761 C CA . ALA A 1 94 ? 11.571 0.093 0.411 1.00 78.62 94 ALA A CA 1
ATOM 762 C C . ALA A 1 94 ? 11.885 -1.419 0.436 1.00 78.62 94 ALA A C 1
ATOM 764 O O . ALA A 1 94 ? 11.403 -2.154 1.297 1.00 78.62 94 ALA A O 1
ATOM 765 N N . LEU A 1 95 ? 12.754 -1.900 -0.463 1.00 84.25 95 LEU A N 1
ATOM 766 C CA . LEU A 1 95 ? 13.196 -3.300 -0.471 1.00 84.25 95 LEU A CA 1
ATOM 767 C C . LEU A 1 95 ? 14.010 -3.669 0.777 1.00 84.25 95 LEU A C 1
ATOM 769 O O . LEU A 1 95 ? 13.809 -4.750 1.331 1.00 84.25 95 LEU A O 1
ATOM 773 N N . HIS A 1 96 ? 14.903 -2.788 1.241 1.00 85.94 96 HIS A N 1
ATOM 774 C CA . HIS A 1 96 ? 15.625 -2.998 2.499 1.00 85.94 96 HIS A CA 1
ATOM 775 C C . HIS A 1 96 ? 14.666 -3.076 3.685 1.00 85.94 96 HIS A C 1
ATOM 777 O O . HIS A 1 96 ? 14.766 -4.001 4.482 1.00 85.94 96 HIS A O 1
ATOM 783 N N . GLN A 1 97 ? 13.693 -2.173 3.759 1.00 79.75 97 GLN A N 1
ATOM 784 C CA . GLN A 1 97 ? 12.704 -2.162 4.829 1.00 79.75 97 GLN A CA 1
ATOM 785 C C . GLN A 1 97 ? 11.835 -3.425 4.829 1.00 79.75 97 GLN A C 1
ATOM 787 O O . GLN A 1 97 ? 11.560 -3.996 5.887 1.00 79.75 97 GLN A O 1
ATOM 792 N N . ARG A 1 98 ? 11.460 -3.914 3.641 1.00 81.50 98 ARG A N 1
ATOM 793 C CA . ARG A 1 98 ? 10.742 -5.181 3.490 1.00 81.50 98 ARG A CA 1
ATOM 794 C C . ARG A 1 98 ? 11.569 -6.375 3.951 1.00 81.50 98 ARG A C 1
ATOM 796 O O . ARG A 1 98 ? 11.055 -7.225 4.673 1.00 81.50 98 ARG A O 1
ATOM 803 N N . ARG A 1 99 ? 12.853 -6.420 3.585 1.00 88.69 99 ARG A N 1
ATOM 804 C CA . ARG A 1 99 ? 13.791 -7.438 4.077 1.00 88.69 99 ARG A CA 1
ATOM 805 C C . ARG A 1 99 ? 13.894 -7.394 5.601 1.00 88.69 99 ARG A C 1
ATOM 807 O O . ARG A 1 99 ? 13.703 -8.418 6.237 1.00 88.69 99 ARG A O 1
ATOM 814 N N . ASP A 1 100 ? 14.113 -6.220 6.184 1.00 86.81 100 ASP A N 1
ATOM 815 C CA . ASP A 1 100 ? 14.255 -6.073 7.637 1.00 86.81 100 ASP A CA 1
ATOM 816 C C . ASP A 1 100 ? 12.971 -6.502 8.382 1.00 86.81 100 ASP A C 1
ATOM 818 O O . ASP A 1 100 ? 13.024 -7.028 9.496 1.00 86.81 100 ASP A O 1
ATOM 822 N N . GLY A 1 101 ? 11.811 -6.308 7.749 1.00 82.44 101 GLY A N 1
ATOM 823 C CA . GLY A 1 101 ? 10.518 -6.832 8.171 1.00 82.44 101 GLY A CA 1
ATOM 824 C C . GLY A 1 101 ? 10.406 -8.350 8.154 1.00 82.44 101 GLY A C 1
ATOM 825 O O . GLY A 1 101 ? 10.016 -8.952 9.154 1.00 82.44 101 GLY A O 1
ATOM 826 N N . LEU A 1 102 ? 10.786 -8.972 7.039 1.00 88.50 102 LEU A N 1
ATOM 827 C CA . LEU A 1 102 ? 10.864 -10.429 6.929 1.00 88.50 102 LEU A CA 1
ATOM 828 C C . LEU A 1 102 ? 11.836 -11.007 7.963 1.00 88.50 102 LEU A C 1
ATOM 830 O O . LEU A 1 102 ? 11.510 -11.993 8.615 1.00 88.50 102 LEU A O 1
ATOM 834 N N . ASP A 1 103 ? 12.970 -10.346 8.197 1.00 91.88 103 ASP A N 1
ATOM 835 C CA . ASP A 1 103 ? 13.938 -10.748 9.216 1.00 91.88 103 ASP A CA 1
ATOM 836 C C . ASP A 1 103 ? 13.349 -10.660 10.638 1.00 91.88 103 ASP A C 1
ATOM 838 O O . ASP A 1 103 ? 13.679 -11.482 11.494 1.00 91.88 103 ASP A O 1
ATOM 842 N N . ARG A 1 104 ? 12.461 -9.690 10.925 1.00 87.44 104 ARG A N 1
ATOM 843 C CA . ARG A 1 104 ? 11.722 -9.637 12.206 1.00 87.44 104 ARG A CA 1
ATOM 844 C C . ARG A 1 104 ? 10.773 -10.821 12.361 1.00 87.44 104 ARG A C 1
ATOM 846 O O . ARG A 1 104 ? 10.769 -11.444 13.420 1.00 87.44 104 ARG A O 1
ATOM 853 N N . ILE A 1 105 ? 10.014 -11.150 11.316 1.00 89.56 105 ILE A N 1
ATOM 854 C CA . ILE A 1 105 ? 9.091 -12.293 11.326 1.00 89.56 105 ILE A CA 1
ATOM 855 C C . ILE A 1 105 ? 9.868 -13.604 11.499 1.00 89.56 105 ILE A C 1
ATOM 857 O O . ILE A 1 105 ? 9.476 -14.436 12.314 1.00 89.56 105 ILE A O 1
ATOM 861 N N . LEU A 1 106 ? 10.996 -13.769 10.799 1.00 93.38 106 LEU A N 1
ATOM 862 C CA . LEU A 1 106 ? 11.881 -14.927 10.954 1.00 93.38 106 LEU A CA 1
ATOM 863 C C . LEU A 1 106 ? 12.381 -15.065 12.397 1.00 93.38 106 LEU A C 1
ATOM 865 O O . LEU A 1 106 ? 12.229 -16.132 12.984 1.00 93.38 106 LEU A O 1
ATOM 869 N N . ARG A 1 107 ? 12.867 -13.982 13.016 1.00 92.88 107 ARG A N 1
ATOM 870 C CA . ARG A 1 107 ? 13.264 -14.000 14.436 1.00 92.88 107 ARG A CA 1
ATOM 871 C C . ARG A 1 107 ? 12.105 -14.349 15.371 1.00 92.88 107 ARG A C 1
ATOM 873 O O . ARG A 1 107 ? 12.292 -15.085 16.335 1.00 92.88 107 ARG A O 1
ATOM 880 N N . ALA A 1 108 ? 10.901 -13.842 15.106 1.00 88.75 108 ALA A N 1
ATOM 881 C CA . ALA A 1 108 ? 9.722 -14.178 15.903 1.00 88.75 108 ALA A CA 1
ATOM 882 C C . ALA A 1 108 ? 9.347 -15.661 15.783 1.00 88.75 108 ALA A C 1
ATOM 884 O O . ALA A 1 108 ? 8.978 -16.273 16.785 1.00 88.75 108 ALA A O 1
ATOM 885 N N . LEU A 1 109 ? 9.490 -16.249 14.591 1.00 92.25 109 LEU A N 1
ATOM 886 C CA . LEU A 1 109 ? 9.320 -17.684 14.370 1.00 92.25 109 LEU A CA 1
ATOM 887 C C . LEU A 1 109 ? 10.378 -18.496 15.122 1.00 92.25 109 LEU A C 1
ATOM 889 O O . LEU A 1 109 ? 10.020 -19.437 15.825 1.00 92.25 109 LEU A O 1
ATOM 893 N N . GLU A 1 110 ? 11.652 -18.111 15.043 1.00 93.19 110 GLU A N 1
ATOM 894 C CA . GLU A 1 110 ? 12.743 -18.763 15.783 1.00 93.19 110 GLU A CA 1
ATOM 895 C C . GLU A 1 110 ? 12.493 -18.725 17.299 1.00 93.19 110 GLU A C 1
ATOM 897 O O . GLU A 1 110 ? 12.595 -19.745 17.984 1.00 93.19 110 GLU A O 1
ATOM 902 N N . HIS A 1 111 ? 12.094 -17.567 17.833 1.00 88.38 111 HIS A N 1
ATOM 903 C CA . HIS A 1 111 ? 11.744 -17.420 19.246 1.00 88.38 111 HIS A CA 1
ATOM 904 C C . HIS A 1 111 ? 10.524 -18.266 19.628 1.00 88.38 111 HIS A C 1
ATOM 906 O O . HIS A 1 111 ? 10.523 -18.897 20.685 1.00 88.38 111 HIS A O 1
ATOM 912 N N . ALA A 1 112 ? 9.489 -18.298 18.785 1.00 88.31 112 ALA A N 1
ATOM 913 C CA . ALA A 1 112 ? 8.305 -19.120 19.007 1.00 88.31 112 ALA A CA 1
ATOM 914 C C . ALA A 1 112 ? 8.648 -20.618 19.018 1.00 88.31 112 ALA A C 1
ATOM 916 O O . ALA A 1 112 ? 8.159 -21.343 19.878 1.00 88.31 112 ALA A O 1
ATOM 917 N N . GLN A 1 113 ? 9.532 -21.074 18.126 1.00 90.38 113 GLN A N 1
ATOM 918 C CA . GLN A 1 113 ? 10.007 -22.461 18.087 1.00 90.38 113 GLN A CA 1
ATOM 919 C C . GLN A 1 113 ? 10.787 -22.852 19.346 1.00 90.38 113 GLN A C 1
ATOM 921 O O . GLN A 1 113 ? 10.605 -23.954 19.859 1.00 90.38 113 GLN A O 1
ATOM 926 N N . GLN A 1 114 ? 11.642 -21.964 19.860 1.00 89.00 114 GLN A N 1
ATOM 927 C CA . GLN A 1 114 ? 12.365 -22.199 21.116 1.00 89.00 114 GLN A CA 1
ATOM 928 C C . GLN A 1 114 ? 11.398 -22.287 22.301 1.00 89.00 114 GLN A C 1
ATOM 930 O O . GLN A 1 114 ? 11.470 -23.211 23.106 1.00 89.00 114 GLN A O 1
ATOM 935 N N . ARG A 1 115 ? 10.453 -21.349 22.374 1.00 87.25 115 ARG A N 1
ATOM 936 C CA . ARG A 1 115 ? 9.418 -21.270 23.410 1.00 87.25 115 ARG A CA 1
ATOM 937 C C . ARG A 1 115 ? 8.455 -22.454 23.400 1.00 87.25 115 ARG A C 1
ATOM 939 O O . ARG A 1 115 ? 8.101 -22.956 24.460 1.00 87.25 115 ARG A O 1
ATOM 946 N N . ALA A 1 116 ? 8.125 -22.981 22.223 1.00 86.81 116 ALA A N 1
ATOM 947 C CA . ALA A 1 116 ? 7.303 -24.182 22.070 1.00 86.81 116 ALA A CA 1
ATOM 948 C C . ALA A 1 116 ? 7.904 -25.433 22.741 1.00 86.81 116 ALA A C 1
ATOM 950 O O . ALA A 1 116 ? 7.189 -26.403 22.980 1.00 86.81 116 ALA A O 1
ATOM 951 N N . GLN A 1 117 ? 9.201 -25.428 23.071 1.00 87.31 117 GLN A N 1
ATOM 952 C CA . GLN A 1 117 ? 9.831 -26.504 23.843 1.00 87.31 117 GLN A CA 1
ATOM 953 C C . GLN A 1 117 ? 9.421 -26.491 25.323 1.00 87.31 117 GLN A C 1
ATOM 955 O O . GLN A 1 117 ? 9.644 -27.479 26.018 1.00 87.31 117 GLN A O 1
ATOM 960 N N . ASN A 1 118 ? 8.839 -25.392 25.813 1.00 85.56 118 ASN A N 1
ATOM 961 C CA . ASN A 1 118 ? 8.324 -25.264 27.168 1.00 85.56 118 ASN A CA 1
ATOM 962 C C . ASN A 1 118 ? 6.846 -25.702 27.229 1.00 85.56 118 ASN A C 1
ATOM 964 O O . ASN A 1 118 ? 5.974 -24.954 26.787 1.00 85.56 118 ASN A O 1
ATOM 968 N N . PRO A 1 119 ? 6.517 -26.854 27.844 1.00 77.19 119 PRO A N 1
ATOM 969 C CA . PRO A 1 119 ? 5.140 -27.354 27.900 1.00 77.19 119 PRO A CA 1
ATOM 970 C C . PRO A 1 119 ? 4.197 -26.482 28.742 1.00 77.19 119 PRO A C 1
ATOM 972 O O . PRO A 1 119 ? 2.981 -26.626 28.645 1.00 77.19 119 PRO A O 1
ATOM 975 N N . ALA A 1 120 ? 4.742 -25.612 29.601 1.00 81.44 120 ALA A N 1
ATOM 976 C CA . ALA A 1 120 ? 3.960 -24.704 30.439 1.00 81.44 120 ALA A CA 1
ATOM 977 C C . ALA A 1 120 ? 3.511 -23.434 29.694 1.00 81.44 120 ALA A C 1
ATOM 979 O O . ALA A 1 120 ? 2.725 -22.652 30.230 1.00 81.44 120 ALA A O 1
ATOM 980 N N . GLU A 1 121 ? 4.021 -23.201 28.485 1.00 74.94 121 GLU A N 1
ATOM 981 C CA . GLU A 1 121 ? 3.695 -22.025 27.694 1.00 74.94 121 GLU A CA 1
ATOM 982 C C . GLU A 1 121 ? 2.441 -22.253 26.834 1.00 74.94 121 GLU A C 1
ATOM 984 O O . GLU A 1 121 ? 2.401 -23.198 26.043 1.00 74.94 121 GLU A O 1
ATOM 989 N N . PRO A 1 122 ? 1.408 -21.394 26.932 1.00 79.62 122 PRO A N 1
ATOM 990 C CA . PRO A 1 122 ? 0.240 -21.507 26.070 1.00 79.62 122 PRO A CA 1
ATOM 991 C C . PRO A 1 122 ? 0.589 -21.243 24.601 1.00 79.62 122 PRO A C 1
ATOM 993 O O . PRO A 1 122 ? 1.063 -20.163 24.246 1.00 79.62 122 PRO A O 1
ATOM 996 N N . GLU A 1 123 ? 0.267 -22.197 23.730 1.00 77.38 123 GLU A N 1
ATOM 997 C CA . GLU A 1 123 ? 0.587 -22.148 22.295 1.00 77.38 123 GLU A CA 1
ATOM 998 C C . GLU A 1 123 ? 0.056 -20.877 21.600 1.00 77.38 123 GLU A C 1
ATOM 1000 O O . GLU A 1 123 ? 0.735 -20.274 20.769 1.00 77.38 123 GLU A O 1
ATOM 1005 N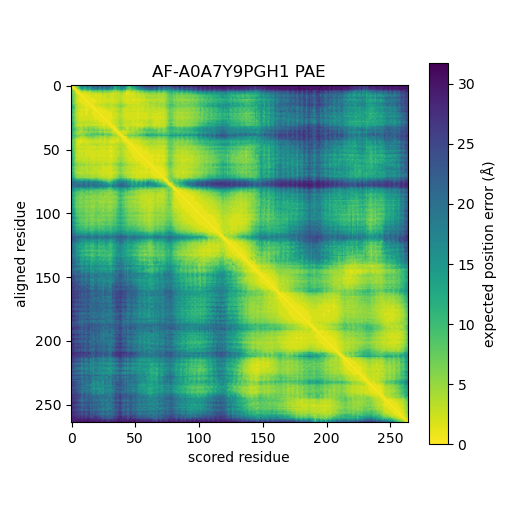 N . TRP A 1 124 ? -1.132 -20.399 21.989 1.00 76.62 124 TRP A N 1
ATOM 1006 C CA . TRP A 1 124 ? -1.751 -19.197 21.415 1.00 76.62 124 TRP A CA 1
ATOM 1007 C C . TRP A 1 124 ? -0.905 -17.923 21.595 1.00 76.62 124 TRP A C 1
ATOM 1009 O O . TRP A 1 124 ? -0.957 -17.031 20.747 1.00 76.62 124 TRP A O 1
ATOM 1019 N N . LEU A 1 125 ? -0.084 -17.841 22.650 1.00 74.06 125 LEU A N 1
ATOM 1020 C CA . LEU A 1 125 ? 0.801 -16.699 22.905 1.00 74.06 125 LEU A CA 1
ATOM 1021 C C . LEU A 1 125 ? 1.966 -16.643 21.898 1.00 74.06 125 LEU A C 1
ATOM 1023 O O . LEU A 1 125 ? 2.470 -15.563 21.565 1.00 74.06 125 LEU A O 1
ATOM 1027 N N . LEU A 1 126 ? 2.370 -17.801 21.370 1.00 81.44 126 LEU A N 1
ATOM 1028 C CA . LEU A 1 126 ? 3.383 -17.913 20.321 1.00 81.44 126 LEU A CA 1
ATOM 1029 C C . LEU A 1 126 ? 2.843 -17.343 19.007 1.00 81.44 126 LEU A C 1
ATOM 1031 O O . LEU A 1 126 ? 3.467 -16.461 18.413 1.00 81.44 126 LEU A O 1
ATOM 1035 N N . TYR A 1 127 ? 1.631 -17.755 18.617 1.00 75.44 127 TYR A N 1
ATOM 1036 C CA . TYR A 1 127 ? 0.943 -17.203 17.447 1.00 75.44 127 TYR A CA 1
ATOM 1037 C C . TYR A 1 127 ? 0.678 -15.705 17.592 1.00 75.44 127 TYR A C 1
ATOM 1039 O O . TYR A 1 127 ? 0.871 -14.968 16.630 1.00 75.44 127 TYR A O 1
ATOM 1047 N N . GLN A 1 128 ? 0.308 -15.223 18.784 1.00 72.69 128 GLN A N 1
ATOM 1048 C CA . GLN A 1 128 ? 0.114 -13.790 19.027 1.00 72.69 128 GLN A CA 1
ATOM 1049 C C . GLN A 1 128 ? 1.401 -12.984 18.793 1.00 72.69 128 GLN A C 1
ATOM 1051 O O . GLN A 1 128 ? 1.351 -11.893 18.225 1.00 72.69 128 GLN A O 1
ATOM 1056 N N . THR A 1 129 ? 2.554 -13.521 19.200 1.00 75.88 129 THR A N 1
ATOM 1057 C CA . THR A 1 129 ? 3.859 -12.873 18.997 1.00 75.88 129 THR A CA 1
ATOM 1058 C C . THR A 1 129 ? 4.178 -12.748 17.503 1.00 75.88 129 THR A C 1
ATOM 1060 O O . THR A 1 129 ? 4.542 -11.670 17.040 1.00 75.88 129 THR A O 1
ATOM 1063 N N . ILE A 1 130 ? 3.977 -13.826 16.738 1.00 82.06 130 ILE A N 1
ATOM 1064 C CA . ILE A 1 130 ? 4.210 -13.846 15.285 1.00 82.06 130 ILE A CA 1
ATOM 1065 C C . ILE A 1 130 ? 3.223 -12.918 14.566 1.00 82.06 130 ILE A C 1
ATOM 1067 O O . ILE A 1 130 ? 3.623 -12.106 13.732 1.00 82.06 130 ILE A O 1
ATOM 1071 N N . LEU A 1 131 ? 1.937 -12.998 14.918 1.00 76.50 131 LEU A N 1
ATOM 1072 C CA . LEU A 1 131 ? 0.877 -12.190 14.320 1.00 76.50 131 LEU A CA 1
ATOM 1073 C C . LEU A 1 131 ? 1.130 -10.694 14.523 1.00 76.50 131 LEU A C 1
ATOM 1075 O O . LEU A 1 131 ? 0.902 -9.908 13.607 1.00 76.50 131 LEU A O 1
ATOM 1079 N N . LYS A 1 132 ? 1.641 -10.296 15.693 1.00 76.19 132 LYS A N 1
ATOM 1080 C CA . LYS A 1 132 ? 2.012 -8.906 15.964 1.00 76.19 132 LYS A CA 1
ATOM 1081 C C . LYS A 1 132 ? 3.083 -8.407 14.990 1.00 76.19 132 LYS A C 1
ATOM 1083 O O . LYS A 1 132 ? 2.920 -7.322 14.440 1.00 76.19 132 LYS A O 1
ATOM 1088 N N . GLU A 1 133 ? 4.133 -9.188 14.737 1.00 82.31 133 GLU A N 1
ATOM 1089 C CA . GLU A 1 133 ? 5.191 -8.805 13.790 1.00 82.31 133 GLU A CA 1
ATOM 1090 C C . GLU A 1 133 ? 4.684 -8.745 12.342 1.00 82.31 133 GLU A C 1
ATOM 1092 O O . GLU A 1 133 ? 5.005 -7.796 11.625 1.00 82.31 133 GLU A O 1
ATOM 1097 N N . ILE A 1 134 ? 3.836 -9.696 11.927 1.00 78.94 134 ILE A N 1
ATOM 1098 C CA . ILE A 1 134 ? 3.192 -9.676 10.601 1.00 78.94 134 ILE A CA 1
ATOM 1099 C C . ILE A 1 134 ? 2.351 -8.407 10.442 1.00 78.94 134 ILE A C 1
ATOM 1101 O O . ILE A 1 134 ? 2.545 -7.651 9.492 1.00 78.94 134 ILE A O 1
ATOM 1105 N N . GLN A 1 135 ? 1.474 -8.118 11.405 1.00 74.69 135 GLN A N 1
ATOM 1106 C CA . GLN A 1 135 ? 0.616 -6.933 11.365 1.00 74.69 135 GLN A CA 1
ATOM 1107 C C . GLN A 1 135 ? 1.428 -5.634 11.381 1.00 74.69 135 GLN A C 1
ATOM 1109 O O . GLN A 1 135 ? 1.076 -4.679 10.689 1.00 74.69 135 GLN A O 1
ATOM 1114 N N . MET A 1 136 ? 2.527 -5.582 12.139 1.00 75.94 136 MET A N 1
ATOM 1115 C CA . MET A 1 136 ? 3.440 -4.437 12.132 1.00 75.94 136 MET A CA 1
ATOM 1116 C C . MET A 1 136 ? 4.109 -4.254 10.768 1.00 75.94 136 MET A C 1
ATOM 1118 O O . MET A 1 136 ? 4.237 -3.118 10.303 1.00 75.94 136 MET A O 1
ATOM 1122 N N . GLN A 1 137 ? 4.503 -5.347 10.113 1.00 77.31 137 GLN A N 1
ATOM 1123 C CA . GLN A 1 137 ? 5.113 -5.301 8.791 1.00 77.31 137 GLN A CA 1
ATOM 1124 C C . GLN A 1 137 ? 4.121 -4.854 7.714 1.00 77.31 137 GLN A C 1
ATOM 1126 O O . GLN A 1 137 ? 4.405 -3.905 6.985 1.00 77.31 137 GLN A O 1
ATOM 1131 N N . GLU A 1 138 ? 2.933 -5.453 7.656 1.00 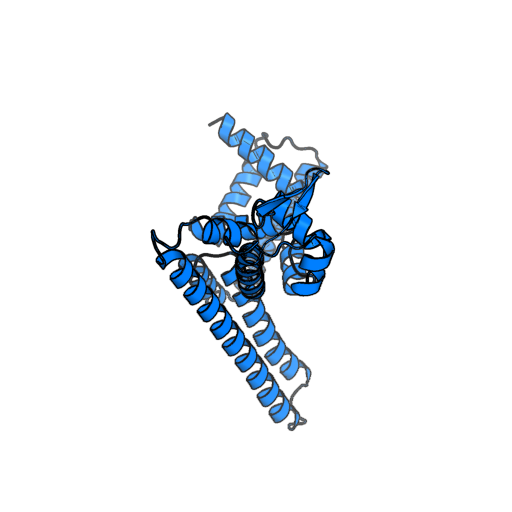74.25 138 GLU A N 1
ATOM 1132 C CA . GLU A 1 138 ? 1.880 -5.053 6.716 1.00 74.25 138 GLU A CA 1
ATOM 1133 C C . GLU A 1 138 ? 1.489 -3.586 6.913 1.00 74.25 138 GLU A C 1
ATOM 1135 O O . GLU A 1 138 ? 1.400 -2.814 5.958 1.00 74.25 138 GLU A O 1
ATOM 1140 N N . ALA A 1 139 ? 1.321 -3.156 8.165 1.00 72.38 139 ALA A N 1
ATOM 1141 C CA . ALA A 1 139 ? 0.958 -1.779 8.467 1.00 72.38 139 ALA A CA 1
ATOM 1142 C C . ALA A 1 139 ? 2.052 -0.785 8.048 1.00 72.38 139 ALA A C 1
ATOM 1144 O O . ALA A 1 139 ? 1.747 0.384 7.809 1.00 72.38 139 ALA A O 1
ATOM 1145 N N . THR A 1 140 ? 3.305 -1.229 7.979 1.00 75.12 140 THR A N 1
ATOM 1146 C CA . THR A 1 140 ? 4.450 -0.441 7.516 1.00 75.12 140 THR A CA 1
ATOM 1147 C C . THR A 1 140 ? 4.461 -0.341 5.988 1.00 75.12 140 THR A C 1
ATOM 1149 O O . THR A 1 140 ? 4.494 0.771 5.461 1.00 75.12 140 THR A O 1
ATOM 1152 N N . GLU A 1 141 ? 4.280 -1.465 5.285 1.00 77.75 141 GLU A N 1
ATOM 1153 C CA . GLU A 1 141 ? 4.197 -1.516 3.815 1.00 77.75 141 GLU A CA 1
ATOM 1154 C C . GLU A 1 141 ? 3.060 -0.632 3.269 1.00 77.75 141 GLU A C 1
ATOM 1156 O O . GLU A 1 141 ? 3.242 0.127 2.313 1.00 77.75 141 GLU A O 1
ATOM 1161 N N . TRP A 1 142 ? 1.889 -0.666 3.910 1.00 78.25 142 TRP A N 1
ATOM 1162 C CA . TRP A 1 142 ? 0.756 0.186 3.540 1.00 78.25 142 TRP A CA 1
ATOM 1163 C C . TRP A 1 142 ? 1.031 1.672 3.778 1.00 78.25 142 TRP A C 1
ATOM 1165 O O . TRP A 1 142 ? 0.661 2.513 2.952 1.00 78.25 142 TRP A O 1
ATOM 1175 N N . THR A 1 143 ? 1.693 2.012 4.887 1.00 79.88 143 THR A N 1
ATOM 1176 C CA . THR A 1 143 ? 2.050 3.402 5.179 1.00 79.88 143 THR A CA 1
ATOM 1177 C C . THR A 1 143 ? 3.053 3.932 4.148 1.00 79.88 143 THR A C 1
ATOM 1179 O O . THR A 1 143 ? 2.857 5.020 3.618 1.00 79.88 143 THR A O 1
ATOM 1182 N N . GLU A 1 144 ? 4.084 3.169 3.789 1.00 78.25 144 GLU A N 1
ATOM 1183 C CA . GLU A 1 144 ? 5.052 3.569 2.754 1.00 78.25 144 GLU A CA 1
ATOM 1184 C C . GLU A 1 144 ? 4.422 3.740 1.373 1.00 78.25 144 GLU A C 1
ATOM 1186 O O . GLU A 1 144 ? 4.762 4.672 0.641 1.00 78.25 144 GLU A O 1
ATOM 1191 N N . LYS A 1 145 ? 3.496 2.847 1.009 1.00 80.44 145 LYS A N 1
ATOM 1192 C CA . LYS A 1 145 ? 2.858 2.880 -0.307 1.00 80.44 145 LYS A CA 1
ATOM 1193 C C . LYS A 1 145 ? 2.070 4.172 -0.524 1.00 80.44 145 LYS A C 1
ATOM 1195 O O . LYS A 1 145 ? 2.078 4.725 -1.625 1.00 80.44 145 LYS A O 1
ATOM 1200 N N . TYR A 1 146 ? 1.389 4.655 0.513 1.00 82.62 146 TYR A N 1
ATOM 1201 C CA . TYR A 1 146 ? 0.421 5.739 0.367 1.00 82.62 146 TYR A CA 1
ATOM 1202 C C . TYR A 1 146 ? 0.822 7.054 1.026 1.00 82.62 146 TYR A C 1
ATOM 1204 O O . TYR A 1 146 ? 0.313 8.091 0.612 1.00 82.62 146 TYR A O 1
ATOM 1212 N N . TYR A 1 147 ? 1.740 7.073 1.989 1.00 83.88 147 TYR A N 1
ATOM 1213 C CA . TYR A 1 147 ? 2.082 8.272 2.756 1.00 83.88 147 TYR A CA 1
ATOM 1214 C C . TYR A 1 147 ? 3.479 8.792 2.399 1.00 83.88 147 TYR A C 1
ATOM 1216 O O . TYR A 1 147 ? 4.345 8.064 1.926 1.00 83.88 147 TYR A O 1
ATOM 1224 N N . SER A 1 148 ? 3.694 10.104 2.540 1.00 82.19 148 SER A N 1
ATOM 1225 C CA . SER A 1 148 ? 5.041 10.678 2.399 1.00 82.19 148 SER A CA 1
ATOM 1226 C C . SER A 1 148 ? 5.919 10.258 3.589 1.00 82.19 148 SER A C 1
ATOM 1228 O O . SER A 1 148 ? 5.364 9.949 4.641 1.00 82.19 148 SER A O 1
ATOM 1230 N N . PRO A 1 149 ? 7.264 10.296 3.496 1.00 79.19 149 PRO A N 1
ATOM 1231 C CA . PRO A 1 149 ? 8.134 9.926 4.620 1.00 79.19 149 PRO A CA 1
ATOM 1232 C C . PRO A 1 149 ? 7.815 10.691 5.913 1.00 79.19 149 PRO A C 1
ATOM 1234 O O . PRO A 1 149 ? 7.780 10.109 6.991 1.00 79.19 149 PRO A O 1
ATOM 1237 N N . LYS A 1 150 ? 7.490 11.985 5.791 1.00 79.00 150 LYS A N 1
ATOM 1238 C CA . LYS A 1 150 ? 7.066 12.823 6.919 1.00 79.00 150 LYS A CA 1
ATOM 1239 C C . LYS A 1 150 ? 5.749 12.334 7.537 1.00 79.00 150 LYS A C 1
ATOM 1241 O O . LYS A 1 150 ? 5.662 12.190 8.751 1.00 79.00 150 LYS A O 1
ATOM 1246 N N . ALA A 1 151 ? 4.740 12.061 6.709 1.00 83.19 151 ALA A N 1
ATOM 1247 C CA . ALA A 1 151 ? 3.4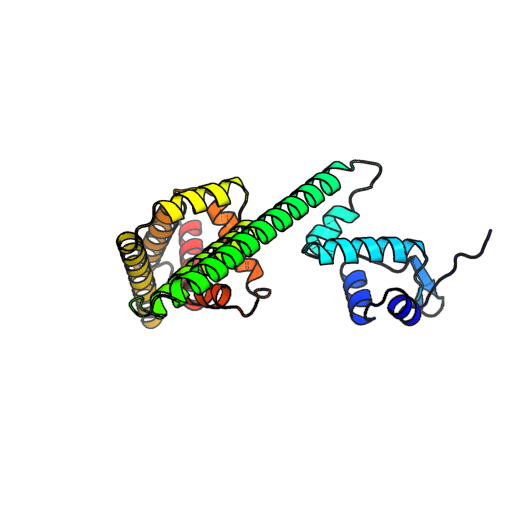47 11.564 7.180 1.00 83.19 151 ALA A CA 1
ATOM 1248 C C . ALA A 1 151 ? 3.545 10.136 7.749 1.00 83.19 151 ALA A C 1
ATOM 1250 O O . ALA A 1 151 ? 2.856 9.805 8.710 1.00 83.19 151 ALA A O 1
ATOM 1251 N N . ALA A 1 152 ? 4.418 9.300 7.184 1.00 81.06 152 ALA A N 1
ATOM 1252 C CA . ALA A 1 152 ? 4.679 7.949 7.659 1.00 81.06 152 ALA A CA 1
ATOM 1253 C C . ALA A 1 152 ? 5.287 7.945 9.067 1.00 81.06 152 ALA A C 1
ATOM 1255 O O . ALA A 1 152 ? 4.846 7.171 9.916 1.00 81.06 152 ALA A O 1
ATOM 1256 N N . GLU A 1 153 ? 6.243 8.839 9.327 1.00 80.00 153 GLU A N 1
ATOM 1257 C CA . GLU A 1 153 ? 6.844 9.007 10.650 1.00 80.00 153 GLU A CA 1
ATOM 1258 C C . GLU A 1 153 ? 5.806 9.461 11.686 1.00 80.00 153 GLU A C 1
ATOM 1260 O O . GLU A 1 153 ? 5.641 8.810 12.715 1.00 80.00 153 GLU A O 1
ATOM 1265 N N . ALA A 1 154 ? 5.015 10.489 11.363 1.00 81.19 154 ALA A N 1
ATOM 1266 C CA . ALA A 1 154 ? 3.949 10.969 12.244 1.00 81.19 154 ALA A CA 1
ATOM 1267 C C . ALA A 1 154 ? 2.918 9.869 12.576 1.00 81.19 154 ALA A C 1
ATOM 1269 O O . ALA A 1 154 ? 2.489 9.719 13.722 1.00 81.19 154 ALA A O 1
ATOM 1270 N N . LEU A 1 155 ? 2.539 9.048 11.588 1.00 80.56 155 LEU A N 1
ATOM 1271 C CA . LEU A 1 155 ? 1.649 7.902 11.804 1.00 80.56 155 LEU A CA 1
ATOM 1272 C C . LEU A 1 155 ? 2.297 6.802 12.654 1.00 80.56 155 LEU A C 1
ATOM 1274 O O . LEU A 1 155 ? 1.598 6.142 13.427 1.00 80.56 155 LEU A O 1
ATOM 1278 N N . ARG A 1 156 ? 3.610 6.592 12.522 1.00 77.88 156 ARG A N 1
ATOM 1279 C CA . ARG A 1 156 ? 4.369 5.609 13.303 1.00 77.88 156 ARG A CA 1
ATOM 1280 C C . ARG A 1 156 ? 4.442 6.002 14.775 1.00 77.88 156 ARG A C 1
ATOM 1282 O O . ARG A 1 156 ? 4.087 5.184 15.620 1.00 77.88 156 ARG A O 1
ATOM 1289 N N . GLU A 1 157 ? 4.836 7.237 15.073 1.00 78.25 157 GLU A N 1
ATOM 1290 C CA . GLU A 1 157 ? 4.864 7.774 16.442 1.00 78.25 157 GLU A CA 1
ATOM 1291 C C . GLU A 1 157 ? 3.481 7.680 17.092 1.00 78.25 157 GLU A C 1
ATOM 1293 O O . GLU A 1 157 ? 3.336 7.214 18.223 1.00 78.25 157 GLU A O 1
ATOM 1298 N N . ARG A 1 158 ? 2.434 8.019 16.335 1.00 76.75 158 ARG A N 1
ATOM 1299 C CA . ARG A 1 158 ? 1.056 7.933 16.814 1.00 76.75 158 ARG A CA 1
ATOM 1300 C C . ARG A 1 158 ? 0.605 6.501 17.092 1.00 76.75 158 ARG A C 1
ATOM 1302 O O . ARG A 1 158 ? -0.039 6.267 18.109 1.00 76.75 158 ARG A O 1
ATOM 1309 N N . ARG A 1 159 ? 0.935 5.539 16.221 1.00 75.38 159 ARG A N 1
ATOM 1310 C CA . ARG A 1 159 ? 0.660 4.111 16.473 1.00 75.38 159 ARG A CA 1
ATOM 1311 C C . ARG A 1 159 ? 1.393 3.612 17.716 1.00 75.38 159 ARG A C 1
ATOM 1313 O O . ARG A 1 159 ? 0.819 2.825 18.455 1.00 75.38 159 ARG A O 1
ATOM 1320 N N . ALA A 1 160 ? 2.619 4.077 17.955 1.00 74.56 160 ALA A N 1
ATOM 1321 C CA . ALA A 1 160 ? 3.378 3.724 19.153 1.00 74.56 160 ALA A CA 1
ATOM 1322 C C . ALA A 1 160 ? 2.772 4.321 20.438 1.00 74.56 160 ALA A C 1
ATOM 1324 O O . ALA A 1 160 ? 2.851 3.697 21.492 1.00 74.56 160 ALA A O 1
ATOM 1325 N N . ALA A 1 161 ? 2.143 5.496 20.346 1.00 77.75 161 ALA A N 1
ATOM 1326 C CA . ALA A 1 161 ? 1.456 6.151 21.460 1.00 77.75 161 ALA A CA 1
ATOM 1327 C C . ALA A 1 161 ? 0.004 5.670 21.678 1.00 77.75 161 ALA A C 1
ATOM 1329 O O . ALA A 1 161 ? -0.618 6.039 22.675 1.00 77.75 161 ALA A O 1
ATOM 1330 N N . LEU A 1 162 ? -0.562 4.878 20.759 1.00 76.94 162 LEU A N 1
ATOM 1331 C CA . LEU A 1 162 ? -1.942 4.399 20.850 1.00 76.94 162 LEU A CA 1
ATOM 1332 C C . LEU A 1 162 ? -2.035 3.210 21.817 1.00 76.94 162 LEU A C 1
ATOM 1334 O O . LEU A 1 162 ? -1.541 2.122 21.522 1.00 76.94 162 LEU A O 1
ATOM 1338 N N . THR A 1 163 ? -2.707 3.394 22.955 1.00 80.38 163 THR A N 1
ATOM 1339 C CA . THR A 1 163 ? -3.040 2.273 23.846 1.00 80.38 163 THR A CA 1
ATOM 1340 C C . THR A 1 163 ? -4.272 1.516 23.331 1.00 80.38 163 THR A C 1
ATOM 1342 O O . THR A 1 163 ? -5.074 2.093 22.585 1.00 80.38 163 THR A O 1
ATOM 1345 N N . PRO A 1 164 ? -4.471 0.240 23.719 1.00 76.56 164 PRO A N 1
ATOM 1346 C CA . PRO A 1 164 ? -5.675 -0.512 23.361 1.00 76.56 164 PRO A CA 1
ATOM 1347 C C . PRO A 1 164 ? -6.974 0.195 23.770 1.00 76.56 164 PRO A C 1
ATOM 1349 O O . PRO A 1 164 ? -7.952 0.179 23.024 1.00 76.56 164 PRO A O 1
ATOM 1352 N N . GLU A 1 165 ? -6.973 0.859 24.926 1.00 80.44 165 GLU A N 1
ATOM 1353 C CA . GLU A 1 165 ? -8.121 1.595 25.461 1.00 80.44 165 GLU A CA 1
ATOM 1354 C C . GLU A 1 165 ? -8.441 2.809 24.587 1.00 80.44 165 GLU A C 1
ATOM 1356 O O . GLU A 1 165 ? -9.583 2.984 24.163 1.00 80.44 165 GLU A O 1
ATOM 1361 N N . LEU A 1 166 ? -7.420 3.601 24.244 1.00 80.12 166 LEU A N 1
ATOM 1362 C CA . LEU A 1 166 ? -7.577 4.756 23.362 1.00 80.12 166 LEU A CA 1
ATOM 1363 C C . LEU A 1 166 ? -8.015 4.327 21.954 1.00 80.12 166 LEU A C 1
ATOM 1365 O O . LEU A 1 166 ? -8.845 4.981 21.324 1.00 80.12 166 LEU A O 1
ATOM 1369 N N . GLN A 1 167 ? -7.495 3.204 21.454 1.00 76.88 167 GLN A N 1
ATOM 1370 C CA . GLN A 1 167 ? -7.910 2.640 20.172 1.00 76.88 167 GLN A CA 1
ATOM 1371 C C . GLN A 1 167 ? -9.393 2.241 20.180 1.00 76.88 167 GLN A C 1
ATOM 1373 O O . GLN A 1 167 ? -10.111 2.537 19.221 1.00 76.88 167 GLN A O 1
ATOM 1378 N N . ALA A 1 168 ? -9.856 1.592 21.252 1.00 80.56 168 ALA A N 1
ATOM 1379 C CA . ALA A 1 168 ? -11.255 1.214 21.417 1.00 80.56 168 ALA A CA 1
ATOM 1380 C C . ALA A 1 168 ? -12.168 2.447 21.514 1.00 80.56 168 ALA A C 1
ATOM 1382 O O . ALA A 1 168 ? -13.212 2.487 20.861 1.00 80.56 168 ALA A O 1
ATOM 1383 N N . GLU A 1 169 ? -11.749 3.479 22.251 1.00 86.44 169 GLU A N 1
ATOM 1384 C CA . GLU A 1 169 ? -12.479 4.745 22.369 1.00 86.44 169 GLU A CA 1
ATOM 1385 C C . GLU A 1 169 ? -12.637 5.442 21.007 1.00 86.44 169 GLU A C 1
ATOM 1387 O O . GLU A 1 169 ? -13.748 5.804 20.606 1.00 86.44 169 GLU A O 1
ATOM 1392 N N . ILE A 1 170 ? -11.540 5.582 20.254 1.00 83.25 170 ILE A N 1
ATOM 1393 C CA . ILE A 1 170 ? -11.557 6.171 18.907 1.00 83.25 170 ILE A CA 1
ATOM 1394 C C . ILE A 1 170 ? -12.485 5.366 17.988 1.00 83.25 170 ILE A C 1
ATOM 1396 O O . ILE A 1 170 ? -13.306 5.948 17.272 1.00 83.25 170 ILE A O 1
ATOM 1400 N N . GLY A 1 171 ? -12.387 4.034 18.026 1.00 82.69 171 GLY A N 1
ATOM 1401 C CA . GLY A 1 171 ? -13.248 3.140 17.252 1.00 82.69 171 GLY A CA 1
ATOM 1402 C C . GLY A 1 171 ? -14.732 3.341 17.563 1.00 82.69 171 GLY A C 1
ATOM 1403 O O . GLY A 1 171 ? -15.536 3.492 16.641 1.00 82.69 171 GLY A O 1
ATOM 1404 N N . ALA A 1 172 ? -15.092 3.432 18.845 1.00 87.25 172 ALA A N 1
ATOM 1405 C CA . ALA A 1 172 ? -16.467 3.660 19.284 1.00 87.25 172 ALA A CA 1
ATOM 1406 C C . ALA A 1 172 ? -17.019 5.014 18.801 1.00 87.25 172 ALA A C 1
ATOM 1408 O O . ALA A 1 172 ? -18.166 5.098 18.352 1.00 87.25 172 ALA A O 1
ATOM 1409 N N . ARG A 1 173 ? -16.201 6.078 18.819 1.00 90.31 173 ARG A N 1
ATOM 1410 C CA . ARG A 1 173 ? -16.604 7.412 18.331 1.00 90.31 173 ARG A CA 1
ATOM 1411 C C . ARG A 1 173 ? -16.910 7.414 16.831 1.00 90.31 173 ARG A C 1
ATOM 1413 O O . ARG A 1 173 ? -17.901 8.030 16.426 1.00 90.31 173 ARG A O 1
ATOM 1420 N N . TRP A 1 174 ? -16.101 6.718 16.028 1.00 86.81 174 TRP A N 1
ATOM 1421 C CA . TRP A 1 174 ? -16.341 6.542 14.590 1.00 86.81 174 TRP A CA 1
ATOM 1422 C C . TRP A 1 174 ? -17.560 5.664 14.305 1.00 86.81 174 TRP A C 1
ATOM 1424 O O . TRP A 1 174 ? -18.394 6.040 13.484 1.00 86.81 174 TRP A O 1
ATOM 1434 N N . GLN A 1 175 ? -17.714 4.541 15.015 1.00 86.88 175 GLN A N 1
ATOM 1435 C CA . GLN A 1 175 ? -18.892 3.677 14.885 1.00 86.88 175 GLN A CA 1
ATOM 1436 C C . GLN A 1 175 ? -20.187 4.431 15.194 1.00 86.88 175 GLN A C 1
ATOM 1438 O O . GLN A 1 175 ? -21.143 4.339 14.427 1.00 86.88 175 GLN A O 1
ATOM 1443 N N . SER A 1 176 ? -20.202 5.227 16.267 1.00 92.31 176 SER A N 1
ATOM 1444 C CA . SER A 1 176 ? -21.346 6.077 16.604 1.00 92.31 176 SER A CA 1
ATOM 1445 C C . SER A 1 176 ? -21.647 7.092 15.499 1.00 92.31 176 SER A C 1
ATOM 1447 O O . SER A 1 176 ? -22.800 7.220 15.103 1.00 92.31 176 SER A O 1
ATOM 1449 N N . LEU A 1 177 ? -20.633 7.773 14.947 1.00 91.25 177 LEU A N 1
ATOM 1450 C CA . LEU A 1 177 ? -20.849 8.706 13.836 1.00 91.25 177 LEU A CA 1
ATOM 1451 C C . LEU A 1 177 ? -21.450 8.002 12.610 1.00 91.25 177 LEU A C 1
ATOM 1453 O O . LEU A 1 177 ? -22.384 8.519 12.003 1.00 91.25 177 LEU A O 1
ATOM 1457 N N . PHE A 1 178 ? -20.928 6.835 12.230 1.00 87.19 178 PHE A N 1
ATOM 1458 C CA . PHE A 1 178 ? -21.448 6.101 11.076 1.00 87.19 178 PHE A CA 1
ATOM 1459 C C . PHE A 1 178 ? -22.873 5.594 11.297 1.00 87.19 178 PHE A C 1
ATOM 1461 O O . PHE A 1 178 ? -23.663 5.621 10.354 1.00 87.19 178 PHE A O 1
ATOM 1468 N N . ALA A 1 179 ? -23.223 5.195 12.523 1.00 89.75 179 ALA A N 1
ATOM 1469 C CA . ALA A 1 179 ? -24.595 4.851 12.881 1.00 89.75 179 ALA A CA 1
ATOM 1470 C C . ALA A 1 179 ? -25.537 6.061 12.752 1.00 89.75 179 ALA A C 1
ATOM 1472 O O . ALA A 1 179 ? -26.609 5.941 12.165 1.00 89.75 179 ALA A O 1
ATOM 1473 N N . ASP A 1 180 ? -25.119 7.241 13.214 1.00 92.44 180 ASP A N 1
ATOM 1474 C CA . ASP A 1 180 ? -25.927 8.463 13.111 1.00 92.44 180 ASP A CA 1
ATOM 1475 C C . ASP A 1 180 ? -26.129 8.904 11.651 1.00 92.44 180 ASP A C 1
ATOM 1477 O O . ASP A 1 180 ? -27.226 9.312 11.268 1.00 92.44 180 ASP A O 1
ATOM 1481 N N . ILE A 1 181 ? -25.097 8.769 10.810 1.00 89.69 181 ILE A N 1
ATOM 1482 C CA . ILE A 1 181 ? -25.202 9.035 9.367 1.00 89.69 181 ILE A CA 1
ATOM 1483 C C . ILE A 1 181 ? -26.137 8.028 8.696 1.00 89.69 181 ILE A C 1
ATOM 1485 O O . ILE A 1 181 ? -26.967 8.429 7.884 1.00 89.69 181 ILE A O 1
ATOM 1489 N N . GLN A 1 182 ? -26.047 6.743 9.049 1.00 87.62 182 GLN A N 1
ATOM 1490 C CA . GLN A 1 182 ? -26.969 5.729 8.536 1.00 87.62 182 GLN A CA 1
ATOM 1491 C C . GLN A 1 182 ? -28.417 6.061 8.929 1.00 87.62 182 GLN A C 1
ATOM 1493 O O . GLN A 1 182 ? -29.286 6.082 8.067 1.00 87.62 182 GLN A O 1
ATOM 1498 N N . ASN A 1 183 ? -28.667 6.443 10.183 1.00 92.06 183 ASN A N 1
ATOM 1499 C CA . ASN A 1 183 ? -29.995 6.865 10.638 1.00 92.06 183 ASN A CA 1
ATOM 1500 C C . ASN A 1 183 ? -30.507 8.121 9.911 1.00 92.06 183 ASN A C 1
ATOM 1502 O O . ASN A 1 183 ? -31.713 8.286 9.720 1.00 92.06 183 ASN A O 1
ATOM 1506 N N . ALA A 1 184 ? -29.624 9.054 9.544 1.00 91.81 184 ALA A N 1
ATOM 1507 C CA . ALA A 1 184 ? -29.986 10.219 8.736 1.00 91.81 184 ALA A CA 1
ATOM 1508 C C . ALA A 1 184 ? -30.331 9.823 7.290 1.00 91.81 184 ALA A C 1
ATOM 1510 O O . ALA A 1 184 ? -31.305 10.325 6.733 1.00 91.81 184 ALA A O 1
ATOM 1511 N N . LEU A 1 185 ? -29.584 8.883 6.705 1.00 88.88 185 LEU A N 1
ATOM 1512 C CA . LEU A 1 185 ? -29.866 8.324 5.381 1.00 88.88 185 LEU A CA 1
ATOM 1513 C C . LEU A 1 185 ? -31.201 7.574 5.345 1.00 88.88 185 LEU A C 1
ATOM 1515 O O . LEU A 1 185 ? -31.992 7.793 4.429 1.00 88.88 185 LEU A O 1
ATOM 1519 N N . ASP A 1 186 ? -31.486 6.758 6.359 1.00 91.44 186 ASP A N 1
ATOM 1520 C CA . ASP A 1 186 ? -32.730 5.985 6.459 1.00 91.44 186 ASP A CA 1
ATOM 1521 C C . ASP A 1 186 ? -33.958 6.906 6.583 1.00 91.44 186 ASP A C 1
ATOM 1523 O O . ASP A 1 186 ? -35.026 6.617 6.043 1.00 91.44 186 ASP A O 1
ATOM 1527 N N . ARG A 1 187 ? -33.789 8.066 7.233 1.00 93.69 187 ARG A N 1
ATOM 1528 C CA . ARG A 1 187 ? -34.796 9.141 7.312 1.00 93.69 187 ARG A CA 1
ATOM 1529 C C . ARG A 1 187 ? -34.828 10.054 6.085 1.00 93.69 187 ARG A C 1
ATOM 1531 O O . ARG A 1 187 ? -35.652 10.964 6.044 1.00 93.69 187 ARG A O 1
ATOM 1538 N N . GLN A 1 188 ? -33.949 9.832 5.106 1.00 91.88 188 GLN A N 1
ATOM 1539 C CA . GLN A 1 188 ? -33.782 10.680 3.922 1.00 91.88 188 GLN A CA 1
ATOM 1540 C C . GLN A 1 188 ? -33.520 12.154 4.277 1.00 91.88 188 GLN A C 1
ATOM 1542 O O . GLN A 1 188 ? -33.951 13.066 3.569 1.00 91.88 188 GLN A O 1
ATOM 1547 N N . THR A 1 189 ? -32.810 12.399 5.382 1.00 89.56 189 THR A N 1
ATOM 1548 C CA . THR A 1 189 ? -32.440 13.747 5.817 1.00 89.56 189 THR A CA 1
ATOM 1549 C C . THR A 1 189 ? -31.628 14.438 4.711 1.00 89.56 189 THR A C 1
ATOM 1551 O O . THR A 1 189 ? -30.612 13.888 4.275 1.00 89.56 189 THR A O 1
ATOM 1554 N N . PRO A 1 190 ? -32.003 15.657 4.272 1.00 88.75 190 PRO A N 1
ATOM 1555 C CA . PRO A 1 190 ? -31.224 16.401 3.290 1.00 88.75 190 PRO A CA 1
ATOM 1556 C C . PRO A 1 190 ? -29.789 16.662 3.786 1.00 88.75 190 PRO A C 1
ATOM 1558 O O . PRO A 1 190 ? -29.616 17.131 4.918 1.00 88.75 190 PRO A O 1
ATOM 1561 N N . PRO A 1 191 ? -28.744 16.399 2.979 1.00 84.00 191 PRO A N 1
ATOM 1562 C CA . PRO A 1 191 ? -27.348 16.614 3.379 1.00 84.00 191 PRO A CA 1
ATOM 1563 C C . PRO A 1 191 ? -27.022 18.077 3.733 1.00 84.00 191 PRO A C 1
ATOM 1565 O O . PRO A 1 191 ? -26.141 18.351 4.544 1.00 84.00 191 PRO A O 1
ATOM 1568 N N . ASP A 1 192 ? -27.750 19.026 3.150 1.00 85.88 192 ASP A N 1
ATOM 1569 C CA . ASP A 1 192 ? -27.656 20.468 3.388 1.00 85.88 192 ASP A CA 1
ATOM 1570 C C . ASP A 1 192 ? -28.533 20.958 4.555 1.00 85.88 192 ASP A C 1
ATOM 1572 O O . ASP A 1 192 ? -28.596 22.156 4.832 1.00 85.88 192 ASP A O 1
ATOM 1576 N N . SER A 1 193 ? -29.206 20.062 5.275 1.00 90.38 193 SER A N 1
ATOM 1577 C CA . SER A 1 193 ? -29.948 20.412 6.486 1.00 90.38 193 SER A CA 1
ATOM 1578 C C . SER A 1 193 ? -29.009 20.782 7.643 1.00 90.38 193 SER A C 1
ATOM 1580 O O . SER A 1 193 ? -27.807 20.513 7.622 1.00 90.38 193 SER A O 1
ATOM 1582 N N . ALA A 1 194 ? -29.557 21.383 8.704 1.00 89.94 194 ALA A N 1
ATOM 1583 C CA . ALA A 1 194 ? -28.791 21.644 9.925 1.00 89.94 194 ALA A CA 1
ATOM 1584 C C . ALA A 1 194 ? -28.208 20.352 10.532 1.00 89.94 194 ALA A C 1
ATOM 1586 O O . ALA A 1 194 ? -27.068 20.354 10.993 1.00 89.94 194 ALA A O 1
ATOM 1587 N N . GLU A 1 195 ? -28.960 19.250 10.471 1.00 91.12 195 GLU A N 1
ATOM 1588 C CA . GLU A 1 195 ? -28.517 17.926 10.916 1.00 91.12 195 GLU A CA 1
ATOM 1589 C C . GLU A 1 195 ? -27.381 17.385 10.034 1.00 91.12 195 GLU A C 1
ATOM 1591 O O . GLU A 1 195 ? -26.337 16.990 10.553 1.00 91.12 195 GLU A O 1
ATOM 1596 N N . GLY A 1 196 ? -27.526 17.451 8.704 1.00 88.69 196 GLY A N 1
ATOM 1597 C CA . GLY A 1 196 ? -26.484 17.030 7.762 1.00 88.69 196 GLY A CA 1
ATOM 1598 C C . GLY A 1 196 ? -25.174 17.803 7.944 1.00 88.69 196 GLY A C 1
ATOM 1599 O O . GLY A 1 196 ? -24.100 17.203 8.047 1.00 88.69 196 GLY A O 1
ATOM 1600 N N . ARG A 1 197 ? -25.257 19.129 8.118 1.00 87.00 197 ARG A N 1
ATOM 1601 C CA . ARG A 1 197 ? -24.093 19.973 8.436 1.00 87.00 197 ARG A CA 1
ATOM 1602 C C . ARG A 1 197 ? -23.443 19.610 9.773 1.00 87.00 197 ARG A C 1
ATOM 1604 O O . ARG A 1 197 ? -22.215 19.587 9.859 1.00 87.00 197 ARG A O 1
ATOM 1611 N N . ALA A 1 198 ? -24.231 19.306 10.805 1.00 90.69 198 ALA A N 1
ATOM 1612 C CA . ALA A 1 198 ? -23.707 18.899 12.110 1.00 90.69 198 ALA A CA 1
ATOM 1613 C C . ALA A 1 198 ? -22.957 17.555 12.039 1.00 90.69 198 ALA A C 1
ATOM 1615 O O . ALA A 1 198 ? -21.888 17.413 12.642 1.00 90.69 198 ALA A O 1
ATOM 1616 N N . LEU A 1 199 ? -23.470 16.595 11.260 1.00 90.12 199 LEU A N 1
ATOM 1617 C CA . LEU A 1 199 ? -22.809 15.310 11.013 1.00 90.12 199 LEU A CA 1
ATOM 1618 C C . LEU A 1 199 ? -21.478 15.491 10.270 1.00 90.12 199 LEU A C 1
ATOM 1620 O O . LEU A 1 199 ? -20.469 14.917 10.684 1.00 90.12 199 LEU A O 1
ATOM 1624 N N . VAL A 1 200 ? -21.433 16.346 9.242 1.00 86.25 200 VAL A N 1
ATOM 1625 C CA . VAL A 1 200 ? -20.179 16.699 8.549 1.00 86.25 200 VAL A CA 1
ATOM 1626 C C . VAL A 1 200 ? -19.185 17.364 9.494 1.00 86.25 200 VAL A C 1
ATOM 1628 O O . VAL A 1 200 ? -18.022 16.969 9.525 1.00 86.25 200 VAL A O 1
ATOM 1631 N N . ALA A 1 201 ? -19.621 18.324 10.310 1.00 88.19 201 ALA A N 1
ATOM 1632 C CA . ALA A 1 201 ? -18.744 18.988 11.272 1.00 88.19 201 ALA A CA 1
ATOM 1633 C C . ALA A 1 201 ? -18.170 18.004 12.308 1.00 88.19 201 ALA A C 1
ATOM 1635 O O . ALA A 1 201 ? -17.016 18.126 12.723 1.00 88.19 201 ALA A O 1
ATOM 1636 N N . ARG A 1 202 ? -18.951 17.002 12.733 1.00 90.56 202 ARG A N 1
ATOM 1637 C CA . ARG A 1 202 ? -18.464 15.926 13.610 1.00 90.56 202 ARG A CA 1
ATOM 1638 C C . ARG A 1 202 ? -17.467 15.013 12.896 1.00 90.56 202 ARG A C 1
ATOM 1640 O O . ARG A 1 202 ? -16.444 14.692 13.494 1.00 90.56 202 ARG A O 1
ATOM 1647 N N . TRP A 1 203 ? -17.726 14.641 11.643 1.00 87.75 203 TRP A N 1
ATOM 1648 C CA . TRP A 1 203 ? -16.773 13.885 10.826 1.00 87.75 203 TRP A CA 1
ATOM 1649 C C . TRP A 1 203 ? -15.449 14.632 10.696 1.00 87.75 203 TRP A C 1
ATOM 1651 O O . TRP A 1 203 ? -14.399 14.061 10.975 1.00 87.75 203 TRP A O 1
ATOM 1661 N N . MET A 1 204 ? -15.488 15.911 10.314 1.00 83.25 204 MET A N 1
ATOM 1662 C CA . MET A 1 204 ? -14.286 16.725 10.135 1.00 83.25 204 MET A CA 1
ATOM 1663 C C . MET A 1 204 ? -13.477 16.831 11.427 1.00 83.25 204 MET A C 1
ATOM 1665 O O . MET A 1 204 ? -12.267 16.668 11.371 1.00 83.25 204 MET A O 1
ATOM 1669 N N . ARG A 1 205 ? -14.124 17.012 12.588 1.00 87.12 205 ARG A N 1
ATOM 1670 C CA . ARG A 1 205 ? -13.429 17.006 13.888 1.00 87.12 205 ARG A CA 1
ATOM 1671 C C . ARG A 1 205 ? -12.758 15.669 14.192 1.00 87.12 205 ARG A C 1
ATOM 1673 O O . ARG A 1 205 ? -11.598 15.657 14.572 1.00 87.12 205 ARG A O 1
ATOM 1680 N N . LEU A 1 206 ? -13.451 14.546 13.986 1.00 84.88 206 LEU A N 1
ATOM 1681 C CA . LEU A 1 206 ? -12.863 13.218 14.209 1.00 84.88 206 LEU A CA 1
ATOM 1682 C C . LEU A 1 206 ? -11.696 12.928 13.256 1.00 84.88 206 LEU A C 1
ATOM 1684 O O . LEU A 1 206 ? -10.700 12.330 13.662 1.00 84.88 206 LEU A O 1
ATOM 1688 N N . ALA A 1 207 ? -11.807 13.357 11.997 1.00 80.31 207 ALA A N 1
ATOM 1689 C CA . ALA A 1 207 ? -10.725 13.254 11.027 1.00 80.31 207 ALA A CA 1
ATOM 1690 C C . ALA A 1 207 ? -9.540 14.150 11.413 1.00 80.31 207 ALA A C 1
ATOM 1692 O O . ALA A 1 207 ? -8.405 13.688 11.385 1.00 80.31 207 ALA A O 1
ATOM 1693 N N . ASP A 1 208 ? -9.798 15.390 11.833 1.00 81.19 208 ASP A N 1
ATOM 1694 C CA . ASP A 1 208 ? -8.765 16.345 12.229 1.00 81.19 208 ASP A CA 1
ATOM 1695 C C . ASP A 1 208 ? -8.032 15.908 13.499 1.00 81.19 208 ASP A C 1
ATOM 1697 O O . ASP A 1 208 ? -6.809 15.943 13.539 1.00 81.19 208 ASP A O 1
ATOM 1701 N N . GLU A 1 209 ? -8.744 15.368 14.490 1.00 79.81 209 GLU A N 1
ATOM 1702 C CA . GLU A 1 209 ? -8.132 14.732 15.660 1.00 79.81 209 GLU A CA 1
ATOM 1703 C C . GLU A 1 209 ? -7.213 13.570 15.247 1.00 79.81 209 GLU A C 1
ATOM 1705 O O . GLU A 1 209 ? -6.165 13.364 15.862 1.00 79.81 209 GLU A O 1
ATOM 1710 N N . PHE A 1 210 ? -7.564 12.818 14.193 1.00 70.06 210 PHE A N 1
ATOM 1711 C CA . PHE A 1 210 ? -6.758 11.716 13.654 1.00 70.06 210 PHE A CA 1
ATOM 1712 C C . PHE A 1 210 ? -5.558 12.179 12.810 1.00 70.06 210 PHE A C 1
ATOM 1714 O O . PHE A 1 210 ? -4.501 11.544 12.834 1.00 70.06 210 PHE A O 1
ATOM 1721 N N . THR A 1 211 ? -5.674 13.292 12.092 1.00 70.56 211 THR A N 1
ATOM 1722 C CA . THR A 1 211 ? -4.576 13.843 11.285 1.00 70.56 211 THR A CA 1
ATOM 1723 C C . THR A 1 211 ? -3.751 14.897 12.018 1.00 70.56 211 THR A C 1
ATOM 1725 O O . THR A 1 211 ? -2.692 15.267 11.530 1.00 70.56 211 THR A O 1
ATOM 1728 N N . ASN A 1 212 ? -4.214 15.374 13.177 1.00 70.38 212 ASN A N 1
ATOM 1729 C CA . ASN A 1 212 ? -3.722 16.562 13.881 1.00 70.38 212 ASN A CA 1
ATOM 1730 C C . ASN A 1 212 ? -3.539 17.766 12.934 1.00 70.38 212 ASN A C 1
ATOM 1732 O O . ASN A 1 212 ? -2.505 18.433 12.950 1.00 70.38 212 ASN A O 1
ATOM 1736 N N . GLY A 1 213 ? -4.491 17.957 12.016 1.00 67.75 213 GLY A N 1
ATOM 1737 C CA . GLY A 1 213 ? -4.392 18.947 10.944 1.00 67.75 213 GLY A CA 1
ATOM 1738 C C . GLY A 1 213 ? -3.288 18.727 9.904 1.00 67.75 213 GLY A C 1
ATOM 1739 O O . GLY A 1 213 ? -3.124 19.597 9.053 1.00 67.75 213 GLY A O 1
ATOM 1740 N N . ASP A 1 214 ? -2.535 17.616 9.914 1.00 77.62 214 ASP A N 1
ATOM 1741 C CA . ASP A 1 214 ? -1.472 17.381 8.928 1.00 77.62 214 ASP A CA 1
ATOM 1742 C C . ASP A 1 214 ? -2.074 17.090 7.534 1.00 77.62 214 ASP A C 1
ATOM 1744 O O . ASP A 1 214 ? -2.650 16.015 7.298 1.00 77.62 214 ASP A O 1
ATOM 1748 N N . PRO A 1 215 ? -1.935 18.019 6.564 1.00 77.94 215 PRO A N 1
ATOM 1749 C CA . PRO A 1 215 ? -2.502 17.843 5.234 1.00 77.94 215 PRO A CA 1
ATOM 1750 C C . PRO A 1 215 ? -1.837 16.697 4.461 1.00 77.94 215 PRO A C 1
ATOM 1752 O O . PRO A 1 215 ? -2.447 16.152 3.540 1.00 77.94 215 PRO A O 1
ATOM 1755 N N . GLU A 1 216 ? -0.612 16.296 4.813 1.00 80.38 216 GLU A N 1
ATOM 1756 C CA . GLU A 1 216 ? 0.096 15.200 4.149 1.00 80.38 216 GLU A CA 1
ATOM 1757 C C . GLU A 1 216 ? -0.482 13.832 4.526 1.00 80.38 216 GLU A C 1
ATOM 1759 O O . GLU A 1 216 ? -0.528 12.935 3.677 1.00 80.38 216 GLU A O 1
ATOM 1764 N N . ILE A 1 217 ? -1.002 13.681 5.750 1.00 80.25 217 ILE A N 1
ATOM 1765 C CA . ILE A 1 217 ? -1.736 12.475 6.161 1.00 80.25 217 ILE A CA 1
ATOM 1766 C C . ILE A 1 217 ? -3.042 12.373 5.365 1.00 80.25 217 ILE A C 1
ATOM 1768 O O . ILE A 1 217 ? -3.349 11.311 4.820 1.00 80.25 217 ILE A O 1
ATOM 1772 N N . ASN A 1 218 ? -3.766 13.484 5.203 1.00 77.44 218 ASN A N 1
ATOM 1773 C CA . ASN A 1 218 ? -4.987 13.525 4.392 1.00 77.44 218 ASN A CA 1
ATOM 1774 C C . ASN A 1 218 ? -4.722 13.189 2.916 1.00 77.44 218 ASN A C 1
ATOM 1776 O O . ASN A 1 218 ? -5.427 12.362 2.336 1.00 77.44 218 ASN A O 1
ATOM 1780 N N . LYS A 1 219 ? -3.668 13.755 2.311 1.00 80.38 219 LYS A N 1
ATOM 1781 C CA . LYS A 1 219 ? -3.253 13.403 0.940 1.00 80.38 219 LYS A CA 1
ATOM 1782 C C . LYS A 1 219 ? -2.860 11.933 0.812 1.00 80.38 219 LYS A C 1
ATOM 1784 O O . LYS A 1 219 ? -3.108 11.320 -0.225 1.00 80.38 219 LYS A O 1
ATOM 1789 N N . GLY A 1 220 ? -2.213 11.361 1.829 1.00 82.62 220 GLY A N 1
ATOM 1790 C CA . GLY A 1 220 ? -1.874 9.939 1.840 1.00 82.62 220 GLY A CA 1
ATOM 1791 C C . GLY A 1 220 ? -3.111 9.045 1.891 1.00 82.62 220 GLY A C 1
ATOM 1792 O O . GLY A 1 220 ? -3.251 8.135 1.077 1.00 82.62 220 GLY A O 1
ATOM 1793 N N . TYR A 1 221 ? -4.068 9.378 2.758 1.00 80.75 221 TYR A N 1
ATOM 1794 C CA . TYR A 1 221 ? -5.357 8.692 2.826 1.00 80.75 221 TYR A CA 1
ATOM 1795 C C . TYR A 1 221 ? -6.134 8.782 1.502 1.00 80.75 221 TYR A C 1
ATOM 1797 O O . TYR A 1 221 ? -6.663 7.777 1.034 1.00 80.75 221 TYR A O 1
ATOM 1805 N N . GLN A 1 222 ? -6.155 9.946 0.843 1.00 77.56 222 GLN A N 1
ATOM 1806 C CA . GLN A 1 222 ? -6.792 10.093 -0.472 1.00 77.56 222 GLN A CA 1
ATOM 1807 C C . GLN A 1 222 ? -6.153 9.187 -1.531 1.00 77.56 222 GLN A C 1
ATOM 1809 O O . GLN A 1 222 ? -6.871 8.440 -2.192 1.00 77.56 222 GLN A O 1
ATOM 1814 N N . ARG A 1 223 ? -4.815 9.169 -1.629 1.00 82.00 223 ARG A N 1
ATOM 1815 C CA . ARG A 1 223 ? -4.090 8.254 -2.532 1.00 82.00 223 ARG A CA 1
ATOM 1816 C C . ARG A 1 223 ? -4.427 6.788 -2.259 1.00 82.00 223 ARG A C 1
ATOM 1818 O O . ARG A 1 223 ? -4.609 6.016 -3.197 1.00 82.00 223 ARG A O 1
ATOM 1825 N N . MET A 1 224 ? -4.530 6.414 -0.984 1.00 84.12 224 MET A N 1
ATOM 1826 C CA . MET A 1 224 ? -4.927 5.071 -0.561 1.00 84.12 224 MET A CA 1
ATOM 1827 C C . MET A 1 224 ? -6.332 4.715 -1.068 1.00 84.12 224 MET A C 1
ATOM 1829 O O . MET A 1 224 ? -6.512 3.660 -1.672 1.00 84.12 224 MET A O 1
ATOM 1833 N N . ILE A 1 225 ? -7.311 5.604 -0.881 1.00 79.50 225 ILE A N 1
ATOM 1834 C CA . ILE A 1 225 ? -8.700 5.400 -1.323 1.00 79.50 225 ILE A CA 1
ATOM 1835 C C . ILE A 1 225 ? -8.823 5.343 -2.851 1.00 79.50 225 ILE A C 1
ATOM 1837 O O . ILE A 1 225 ? -9.556 4.501 -3.368 1.00 79.50 225 ILE A O 1
ATOM 1841 N N . GLU A 1 226 ? -8.110 6.201 -3.580 1.00 80.62 226 GLU A N 1
ATOM 1842 C CA . GLU A 1 226 ? -8.106 6.202 -5.050 1.00 80.62 226 GLU A CA 1
ATOM 1843 C C . GLU A 1 226 ? -7.555 4.892 -5.629 1.00 80.62 226 GLU A C 1
ATOM 1845 O O . GLU A 1 226 ? -8.035 4.413 -6.656 1.00 80.62 226 GLU A O 1
ATOM 1850 N N . ASP A 1 227 ? -6.587 4.274 -4.948 1.00 82.38 227 ASP A N 1
ATOM 1851 C CA . ASP A 1 227 ? -5.984 3.004 -5.359 1.00 82.38 227 ASP A CA 1
ATOM 1852 C C . ASP A 1 227 ? -6.789 1.767 -4.922 1.00 82.38 227 ASP A C 1
ATOM 1854 O O . ASP A 1 227 ? -6.365 0.637 -5.167 1.00 82.38 227 ASP A O 1
ATOM 1858 N N . LYS A 1 228 ? -7.962 1.945 -4.294 1.00 81.88 228 LYS A N 1
ATOM 1859 C CA . LYS A 1 228 ? -8.766 0.855 -3.708 1.00 81.88 228 LYS A CA 1
ATOM 1860 C C . LYS A 1 228 ? -9.073 -0.292 -4.673 1.00 81.88 228 LYS A C 1
ATOM 1862 O O . LYS A 1 228 ? -9.165 -1.438 -4.242 1.00 81.88 228 LYS A O 1
ATOM 1867 N N . SER A 1 229 ? -9.215 -0.021 -5.972 1.00 80.44 229 SER A N 1
ATOM 1868 C CA . SER A 1 229 ? -9.470 -1.059 -6.984 1.00 80.44 229 SER A CA 1
ATOM 1869 C C . SER A 1 229 ? -8.264 -1.953 -7.291 1.00 80.44 229 SER A C 1
ATOM 1871 O O . SER A 1 229 ? -8.440 -2.993 -7.920 1.00 80.44 229 SER A O 1
ATOM 1873 N N . HIS A 1 230 ? -7.054 -1.561 -6.888 1.00 79.12 230 HIS A N 1
ATOM 1874 C CA . HIS A 1 230 ? -5.818 -2.320 -7.107 1.00 79.12 230 HIS A CA 1
ATOM 1875 C C . HIS A 1 230 ? -5.276 -2.957 -5.826 1.00 79.12 230 HIS A C 1
ATOM 1877 O O . HIS A 1 230 ? -4.141 -3.438 -5.809 1.00 79.12 230 HIS A O 1
ATOM 1883 N N . TRP A 1 231 ? -6.047 -2.928 -4.739 1.00 81.31 231 TRP A N 1
ATOM 1884 C CA . TRP A 1 231 ? -5.627 -3.536 -3.487 1.00 81.31 231 TRP A CA 1
ATOM 1885 C C . TRP A 1 231 ? -5.532 -5.059 -3.608 1.00 81.31 231 TRP A C 1
ATOM 1887 O O . TRP A 1 231 ? -6.354 -5.668 -4.299 1.00 81.31 231 TRP A O 1
ATOM 1897 N N . PRO A 1 232 ? -4.542 -5.676 -2.942 1.00 75.44 232 PRO A N 1
ATOM 1898 C CA . PRO A 1 232 ? -4.467 -7.126 -2.822 1.00 75.44 232 PRO A CA 1
ATOM 1899 C C . PRO A 1 232 ? -5.656 -7.667 -2.019 1.00 75.44 232 PRO A C 1
ATOM 1901 O O . PRO A 1 232 ? -6.293 -6.943 -1.251 1.00 75.44 232 PRO A O 1
ATOM 1904 N N . ASP A 1 233 ? -5.944 -8.955 -2.184 1.00 75.75 233 ASP A N 1
ATOM 1905 C CA . ASP A 1 233 ? -6.938 -9.647 -1.365 1.00 75.75 233 ASP A CA 1
ATOM 1906 C C . ASP A 1 233 ? -6.271 -10.285 -0.139 1.00 75.75 233 ASP A C 1
ATOM 1908 O O . ASP A 1 233 ? -6.184 -11.503 -0.015 1.00 75.75 233 ASP A O 1
ATOM 1912 N N . ASP A 1 234 ? -5.717 -9.430 0.724 1.00 77.19 234 ASP A N 1
ATOM 1913 C CA . ASP A 1 234 ? -5.075 -9.807 1.987 1.00 77.19 234 ASP A CA 1
ATOM 1914 C C . ASP A 1 234 ? -5.870 -9.318 3.215 1.00 77.19 234 ASP A C 1
ATOM 1916 O O . ASP A 1 234 ? -6.860 -8.577 3.111 1.00 77.19 234 ASP A O 1
ATOM 1920 N N . GLU A 1 235 ? -5.460 -9.773 4.402 1.00 72.81 235 GLU A N 1
ATOM 1921 C CA . GLU A 1 235 ? -6.148 -9.481 5.664 1.00 72.81 235 GLU A CA 1
ATOM 1922 C C . GLU A 1 235 ? -6.102 -7.985 6.009 1.00 72.81 235 GLU A C 1
ATOM 1924 O O . GLU A 1 235 ? -7.100 -7.423 6.471 1.00 72.81 235 GLU A O 1
ATOM 1929 N N . MET A 1 236 ? -4.988 -7.306 5.723 1.00 78.06 236 MET A N 1
ATOM 1930 C CA . MET A 1 236 ? -4.861 -5.864 5.930 1.00 78.06 236 MET A CA 1
ATOM 1931 C C . MET A 1 236 ? -5.842 -5.084 5.046 1.00 78.06 236 MET A C 1
ATOM 1933 O O . MET A 1 236 ? -6.596 -4.249 5.552 1.00 78.06 236 MET A O 1
ATOM 1937 N N . ALA A 1 237 ? -5.914 -5.390 3.748 1.00 80.75 237 ALA A N 1
ATOM 1938 C CA . ALA A 1 237 ? -6.880 -4.795 2.831 1.00 80.75 237 ALA A CA 1
ATOM 1939 C C . ALA A 1 237 ? -8.315 -5.055 3.294 1.00 80.75 237 ALA A C 1
ATOM 1941 O O . ALA A 1 237 ? -9.162 -4.164 3.213 1.00 80.75 237 ALA A O 1
ATOM 1942 N N . ALA A 1 238 ? -8.623 -6.265 3.770 1.00 81.31 238 ALA A N 1
ATOM 1943 C CA . ALA A 1 238 ? -9.937 -6.600 4.316 1.00 81.31 238 ALA A CA 1
ATOM 1944 C C . ALA A 1 238 ? -10.265 -5.775 5.574 1.00 81.31 238 ALA A C 1
ATOM 1946 O O . ALA A 1 238 ? -11.342 -5.179 5.650 1.00 81.31 238 ALA A O 1
ATOM 1947 N N . ARG A 1 239 ? -9.324 -5.651 6.518 1.00 79.38 239 ARG A N 1
ATOM 1948 C CA . ARG A 1 239 ? -9.476 -4.827 7.730 1.00 79.38 239 ARG A CA 1
ATOM 1949 C C . ARG A 1 239 ? -9.670 -3.352 7.406 1.00 79.38 239 ARG A C 1
ATOM 1951 O O . ARG A 1 239 ? -10.581 -2.725 7.947 1.00 79.38 239 ARG A O 1
ATOM 1958 N N . ILE A 1 240 ? -8.862 -2.796 6.502 1.00 79.75 240 ILE A N 1
ATOM 1959 C CA . ILE A 1 240 ? -8.999 -1.395 6.096 1.00 79.75 240 ILE A CA 1
ATOM 1960 C C . ILE A 1 240 ? -10.346 -1.197 5.390 1.00 79.75 240 ILE A C 1
ATOM 1962 O O . ILE A 1 240 ? -11.073 -0.272 5.746 1.00 79.75 240 ILE A O 1
ATOM 1966 N N . ARG A 1 241 ? -10.750 -2.094 4.475 1.00 81.50 241 ARG A N 1
ATOM 1967 C CA . ARG A 1 241 ? -12.086 -2.067 3.845 1.00 81.50 241 ARG A CA 1
ATOM 1968 C C . ARG A 1 241 ? -13.220 -2.086 4.875 1.00 81.50 241 ARG A C 1
ATOM 1970 O O . ARG A 1 241 ? -14.166 -1.324 4.710 1.00 81.50 241 ARG A O 1
ATOM 1977 N N . ALA A 1 242 ? -13.116 -2.902 5.923 1.00 78.44 242 ALA A N 1
ATOM 1978 C CA . ALA A 1 242 ? -14.119 -2.996 6.985 1.00 78.44 242 ALA A CA 1
ATOM 1979 C C . ALA A 1 242 ? -14.188 -1.739 7.871 1.00 78.44 242 ALA A C 1
ATOM 1981 O O . ALA A 1 242 ? -15.252 -1.408 8.386 1.00 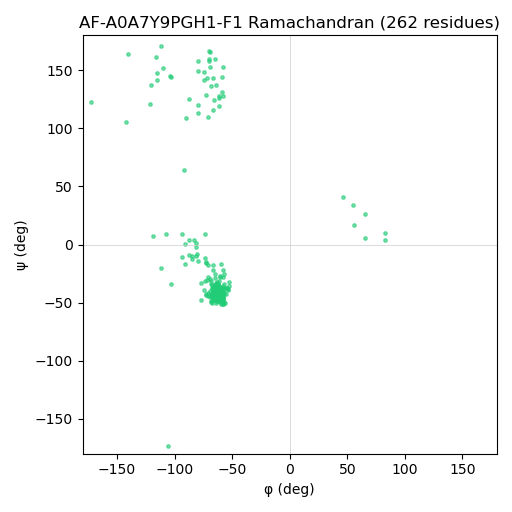78.44 242 ALA A O 1
ATOM 1982 N N . SER A 1 243 ? -13.067 -1.029 8.034 1.00 74.31 243 SER A N 1
ATOM 1983 C CA . SER A 1 243 ? -13.004 0.240 8.775 1.00 74.31 243 SER A CA 1
ATOM 1984 C C . SER A 1 243 ? -13.495 1.456 7.982 1.00 74.31 243 SER A C 1
ATOM 1986 O O . SER A 1 243 ? -13.721 2.516 8.565 1.00 74.31 243 SER A O 1
ATOM 1988 N N . MET A 1 244 ? -13.654 1.330 6.659 1.00 77.56 244 MET A N 1
ATOM 1989 C CA . MET A 1 244 ? -14.109 2.435 5.821 1.00 77.56 244 MET A CA 1
ATOM 1990 C C . MET A 1 244 ? -15.606 2.708 5.981 1.00 77.56 244 MET A C 1
ATOM 1992 O O . MET A 1 244 ? -16.396 1.772 6.123 1.00 77.56 244 MET A O 1
ATOM 1996 N N . PRO A 1 245 ? -16.028 3.976 5.835 1.00 76.75 245 PRO A N 1
ATOM 1997 C CA . PRO A 1 245 ? -17.438 4.297 5.687 1.00 76.75 245 PRO A CA 1
ATOM 1998 C C . PRO A 1 245 ? -18.030 3.589 4.463 1.00 76.75 245 PRO A C 1
ATOM 2000 O O . PRO A 1 245 ? -17.387 3.459 3.414 1.00 76.75 245 PRO A O 1
ATOM 2003 N N . LYS A 1 246 ? -19.295 3.172 4.583 1.00 80.75 246 LYS A N 1
ATOM 2004 C CA . LYS A 1 246 ? -20.067 2.661 3.447 1.00 80.75 246 LYS A CA 1
ATOM 2005 C C . LYS A 1 246 ? -20.138 3.711 2.326 1.00 80.75 246 LYS A C 1
ATOM 2007 O O . LYS A 1 246 ? -20.113 4.912 2.620 1.00 80.75 246 LYS A O 1
ATOM 2012 N N . PRO A 1 247 ? -20.288 3.290 1.056 1.00 81.88 247 PRO A N 1
ATOM 2013 C CA . PRO A 1 247 ? -20.407 4.216 -0.068 1.00 81.88 247 PRO A CA 1
ATOM 2014 C C . PRO A 1 247 ? -21.512 5.264 0.115 1.00 81.88 247 PRO A C 1
ATOM 2016 O O . PRO A 1 247 ? -21.289 6.424 -0.226 1.00 81.88 247 PRO A O 1
ATOM 2019 N N . GLU A 1 248 ? -22.661 4.900 0.701 1.00 82.56 248 GLU A N 1
ATOM 2020 C CA . GLU A 1 248 ? -23.744 5.863 0.947 1.00 82.56 248 GLU A CA 1
ATOM 2021 C C . GLU A 1 248 ? -23.346 6.924 1.984 1.00 82.56 248 GLU A C 1
ATOM 2023 O O . GLU A 1 248 ? -23.572 8.113 1.762 1.00 82.56 248 GLU A O 1
ATOM 2028 N N . CYS A 1 249 ? -22.676 6.528 3.074 1.00 80.94 249 CYS A N 1
ATOM 2029 C CA . CYS A 1 249 ? -22.169 7.463 4.084 1.00 80.94 249 CYS A CA 1
ATOM 2030 C C . CYS A 1 249 ? -21.129 8.427 3.493 1.00 80.94 249 CYS A C 1
ATOM 2032 O O . CYS A 1 249 ? -21.143 9.622 3.789 1.00 80.94 249 CYS A O 1
ATOM 2034 N N . GLN A 1 250 ? -20.245 7.923 2.626 1.00 79.69 250 GLN A N 1
ATOM 2035 C CA . GLN A 1 250 ? -19.254 8.747 1.932 1.00 79.69 250 GLN A CA 1
ATOM 2036 C C . GLN A 1 250 ? -19.919 9.729 0.951 1.00 79.69 250 GLN A C 1
ATOM 2038 O O . GLN A 1 250 ? -19.507 10.886 0.858 1.00 79.69 250 GLN A O 1
ATOM 2043 N N . ALA A 1 251 ? -20.959 9.290 0.234 1.00 84.38 251 ALA A N 1
ATOM 2044 C CA . ALA A 1 251 ? -21.729 10.143 -0.667 1.00 84.38 251 ALA A CA 1
ATOM 2045 C C . ALA A 1 251 ? -22.475 11.249 0.094 1.00 84.38 251 ALA A C 1
ATOM 2047 O O . ALA A 1 251 ? -22.407 12.409 -0.315 1.00 84.38 251 ALA A O 1
ATOM 2048 N N . PHE A 1 252 ? -23.110 10.912 1.223 1.00 83.94 252 PHE A N 1
ATOM 2049 C CA . PHE A 1 252 ? -23.768 11.873 2.111 1.00 83.94 252 PHE A CA 1
ATOM 2050 C C . PHE A 1 252 ? -22.798 12.960 2.579 1.00 83.94 252 PHE A C 1
ATOM 2052 O O . PHE A 1 252 ? -23.072 14.149 2.422 1.00 83.94 252 PHE A O 1
ATOM 2059 N N . PHE A 1 253 ? -21.626 12.551 3.080 1.00 81.69 253 PHE A N 1
ATOM 2060 C CA . PHE A 1 253 ? -20.578 13.474 3.511 1.00 81.69 253 PHE A CA 1
ATOM 2061 C C . PHE A 1 253 ? -20.146 14.414 2.378 1.00 81.69 253 PHE A C 1
ATOM 2063 O O . PHE A 1 253 ? -20.125 15.630 2.561 1.00 81.69 253 PHE A O 1
ATOM 2070 N N . ASN A 1 254 ? -19.854 13.873 1.190 1.00 80.94 254 ASN A N 1
ATOM 2071 C CA . ASN A 1 254 ? -19.421 14.674 0.044 1.00 80.94 254 ASN A CA 1
ATOM 2072 C C . ASN A 1 254 ? -20.493 15.691 -0.391 1.00 80.94 254 ASN A C 1
ATOM 2074 O O . ASN A 1 254 ? -20.162 16.837 -0.696 1.00 80.94 254 ASN A O 1
ATOM 2078 N N . GLN A 1 255 ? -21.771 15.299 -0.408 1.00 83.44 255 GLN A N 1
ATOM 2079 C CA . GLN A 1 255 ? -22.881 16.188 -0.774 1.00 83.44 255 GLN A CA 1
ATOM 2080 C C . GLN A 1 255 ? -23.078 17.310 0.249 1.00 83.44 255 GLN A C 1
ATOM 2082 O O . GLN A 1 255 ? -23.182 18.477 -0.133 1.00 83.44 255 GLN A O 1
ATOM 2087 N N . ALA A 1 256 ? -23.076 16.971 1.538 1.00 79.38 256 ALA A N 1
ATOM 2088 C CA . ALA A 1 256 ? -23.206 17.934 2.624 1.00 79.38 256 ALA A CA 1
ATOM 2089 C C . ALA A 1 256 ? -22.016 18.912 2.669 1.00 79.38 256 ALA A C 1
ATOM 2091 O O . ALA A 1 256 ? -22.210 20.119 2.813 1.00 79.38 256 ALA A O 1
ATOM 2092 N N . LEU A 1 257 ? -20.788 18.430 2.445 1.00 77.88 257 LEU A N 1
ATOM 2093 C CA . LEU A 1 257 ? -19.592 19.272 2.350 1.00 77.88 257 LEU A CA 1
ATOM 2094 C C . LEU A 1 257 ? -19.688 20.271 1.183 1.00 77.88 257 LEU A C 1
ATOM 2096 O O . LEU A 1 257 ? -19.426 21.459 1.359 1.00 77.88 257 LEU A O 1
ATOM 2100 N N . GLN A 1 258 ? -20.117 19.815 0.002 1.00 79.19 258 GLN A N 1
ATOM 2101 C CA . GLN A 1 258 ? -20.338 20.678 -1.166 1.00 79.19 258 GLN A CA 1
ATOM 2102 C C . GLN A 1 258 ? -21.465 21.697 -0.954 1.00 79.19 258 GLN A C 1
ATOM 2104 O O . GLN A 1 258 ? -21.463 22.758 -1.576 1.00 79.19 258 GLN A O 1
ATOM 2109 N N . ALA A 1 259 ? -22.457 21.391 -0.117 1.00 74.94 259 ALA A N 1
ATOM 2110 C CA . ALA A 1 259 ? -23.495 22.346 0.259 1.00 74.94 259 ALA A CA 1
ATOM 2111 C C . ALA A 1 259 ? -22.953 23.419 1.217 1.00 74.94 259 ALA A C 1
ATOM 2113 O O . ALA A 1 259 ? -23.207 24.602 1.005 1.00 74.94 259 ALA A O 1
ATOM 2114 N N . CYS A 1 260 ? -22.139 23.036 2.208 1.00 66.50 260 CYS A N 1
ATOM 2115 C CA . CYS A 1 260 ? -21.465 23.986 3.100 1.00 66.50 260 CYS A CA 1
ATOM 2116 C C . CYS A 1 260 ? -20.566 24.968 2.336 1.00 66.50 260 CYS A C 1
ATOM 2118 O O . CYS A 1 260 ? -20.594 26.158 2.623 1.00 66.50 260 CYS A O 1
ATOM 2120 N N . LEU A 1 261 ? -19.815 24.488 1.339 1.00 68.12 261 LEU A N 1
ATOM 2121 C CA . LEU A 1 261 ? -18.920 25.321 0.523 1.00 68.12 261 LEU A CA 1
ATOM 2122 C C . LEU A 1 261 ? -19.653 26.271 -0.442 1.00 68.12 261 LEU A C 1
ATOM 2124 O O . LEU A 1 261 ? -19.043 27.207 -0.942 1.00 68.12 261 LEU A O 1
ATOM 2128 N N . ARG A 1 262 ? -20.938 26.028 -0.735 1.00 63.91 262 ARG A N 1
ATOM 2129 C CA . ARG A 1 262 ? -21.767 26.889 -1.601 1.00 63.91 262 ARG A CA 1
ATOM 2130 C C . ARG A 1 262 ? -22.532 27.973 -0.838 1.00 63.91 262 ARG A C 1
ATOM 2132 O O . ARG A 1 262 ? -23.032 28.901 -1.466 1.00 63.91 262 ARG A O 1
ATOM 2139 N N . HIS A 1 263 ? -22.656 27.833 0.481 1.00 53.28 263 HIS A N 1
ATOM 2140 C CA . HIS A 1 263 ? -23.449 28.713 1.347 1.00 53.28 263 HIS A CA 1
ATOM 2141 C C . HIS A 1 263 ? -22.622 29.437 2.425 1.00 53.28 263 HIS A C 1
ATOM 2143 O O . HIS A 1 263 ? -23.211 30.085 3.291 1.00 53.28 263 HIS A O 1
ATOM 2149 N N . GLY A 1 264 ? -21.292 29.323 2.382 1.00 43.66 264 GLY A N 1
ATOM 2150 C CA . GLY A 1 264 ? -20.341 30.137 3.151 1.00 43.66 264 GLY A CA 1
ATOM 2151 C C . GLY A 1 264 ? -19.600 31.099 2.239 1.00 43.66 264 GLY A C 1
ATOM 2152 O O . GLY A 1 264 ? -19.238 32.185 2.735 1.00 43.66 264 GLY A O 1
#

InterPro domains:
  IPR000551 MerR-type HTH domain [PF13411] (7-74)
  IPR000551 MerR-type HTH domain [PS50937] (6-75)
  IPR000551 MerR-type HTH domain [SM00422] (7-76)
  IPR009061 Putative DNA-binding domain superfamily [SSF46955] (7-128)
  IPR012925 TipAS antibiotic-recognition domain [PF07739] (141-259)
  IPR047057 MerR transcriptional regulator [PTHR30204] (5-174)

Nearest PDB structures (foldseek):
  3hh0-assembly1_A  TM=6.849E-01  e=3.007E-06  Bacillus cereus ATCC 14579
  7cla-assembly1_A-2  TM=7.011E-01  e=7.952E-06  Caulobacter vibrioides CB15
  2vz4-assembly1_A-2  TM=7.419E-01  e=3.332E-05  Streptomyces lividans
  3qao-assembly1_A-2  TM=6.683E-01  e=1.898E-05  Listeria monocytogenes EGD-e
  5d8c-assembly1_A  TM=7.002E-01  e=1.327E-03  Haemophilus influenzae Rd KW20

Solvent-accessible surface area (backbone atoms only — not comparable to full-atom values): 14791 Å² total; per-residue (Å²): 132,83,83,79,68,65,30,46,57,69,57,44,18,64,74,70,74,46,54,59,68,54,51,55,50,30,36,75,69,63,66,48,62,57,80,41,64,45,100,86,67,47,55,26,32,38,66,68,50,48,56,55,47,52,53,51,51,52,44,44,73,66,68,47,51,73,67,57,49,42,63,58,70,71,49,58,75,93,76,58,60,59,68,60,52,53,50,51,52,52,45,51,50,52,51,50,52,51,48,55,39,52,53,50,41,50,51,37,48,54,51,34,59,60,50,66,72,41,87,88,55,65,69,68,61,41,54,50,54,37,48,50,44,49,52,53,39,53,57,46,56,54,34,60,74,35,29,48,76,69,37,36,50,55,52,49,56,47,58,73,69,52,46,73,67,58,49,50,52,55,49,51,56,52,52,52,51,54,50,53,48,48,55,35,55,77,68,63,55,56,34,73,35,74,66,31,44,50,52,44,54,50,50,51,49,57,50,33,70,72,40,71,71,40,64,53,44,54,53,13,52,50,52,45,60,74,44,55,90,74,58,66,98,46,70,66,52,50,52,52,60,70,71,47,75,54,72,66,56,51,49,44,45,54,52,16,51,55,40,52,71,75,75,110

Organism: NCBI:txid940613

Radius of gyration: 25.31 Å; Cα contacts (8 Å, |Δi|>4): 170; chains: 1; bounding box: 57×58×76 Å

Mean predicted aligned error: 11.72 Å

Foldseek 3Di:
DPDFDKDFLVRLCVVLVHDSVVVVVCCVVVQQAAPDAPPVRTGIHGPVSSVSVVQVVVVVVLVDDSVLSSVQVVPDPVPDCVSVVVSVVLSVVLVVLLVVLVVLLVVLLVVLVVCVVDPVDDNVVSVVSNVVSVVVSVVLNLCSVQFDPVQSVVVVVVVVVDDPVNVVVLLVLLVVLLVLLVVCVVVVPQCQDPSNLVSLVSVVVSVCVVSVPPVRNVRSVVSSVVCLVVDDPDPVNVVVVVSDRDPSSVVSNVNSVVSVVVVD

pLDDT: mean 82.1, std 8.4, range [40.59, 93.69]

Secondary structure (DSSP, 8-state):
-PPPP-EEHHHHHHHTT--HHHHHHHHHTTSS--SEE-TTS-EEE-HHHHHHHHHHHHHHHTT--HHHHHHHHTS-TTT-SHHHHHHHHHHHHHHHHHHHHHHHHHHHHHHHHHHTT-TTS-HHHHHHHHHHHHHHHHHHHHHHHHS-HHHHHHHHHHHHH--HHHHHHHHHHHHHHHHHHHHHHHTT--TTSHHHHHHHHHHHHHHHHHHTT-HHHHHHHHHHHHTGGG--SSHHHHHHHHHSPPHHHHHHHHHHHHHHTT--